Protein AF-A0A8J7N0A0-F1 (afdb_monomer_lite)

Structure (mmCIF, N/CA/C/O backbone):
data_AF-A0A8J7N0A0-F1
#
_entry.id   AF-A0A8J7N0A0-F1
#
loop_
_atom_site.group_PDB
_atom_site.id
_atom_site.type_symbol
_atom_site.label_atom_id
_atom_site.label_alt_id
_atom_site.label_comp_id
_atom_site.label_asym_id
_atom_site.label_entity_id
_atom_site.label_seq_id
_atom_site.pdbx_PDB_ins_code
_atom_site.Cartn_x
_atom_site.Cartn_y
_atom_site.Cartn_z
_atom_site.occupancy
_atom_site.B_iso_or_equiv
_atom_site.auth_seq_id
_atom_site.auth_comp_id
_atom_site.auth_asym_id
_atom_site.auth_atom_id
_atom_site.pdbx_PDB_model_num
ATOM 1 N N . LEU A 1 1 ? -27.834 -5.786 23.351 1.00 84.38 1 LEU A N 1
ATOM 2 C CA . LEU A 1 1 ? -26.749 -6.756 23.653 1.00 84.38 1 LEU A CA 1
ATOM 3 C C . LEU A 1 1 ? -25.676 -6.197 24.588 1.00 84.38 1 LEU A C 1
ATOM 5 O O . LEU A 1 1 ? -25.754 -6.513 25.762 1.00 84.38 1 LEU A O 1
ATOM 9 N N . LEU A 1 2 ? -24.714 -5.367 24.144 1.00 87.19 2 LEU A N 1
ATOM 10 C CA . LEU A 1 2 ? -23.670 -4.852 25.060 1.00 87.19 2 LEU A CA 1
ATOM 11 C C . LEU A 1 2 ? -24.265 -4.042 26.220 1.00 87.19 2 LEU A C 1
ATOM 13 O O . LEU A 1 2 ? -23.927 -4.289 27.367 1.00 87.19 2 LEU A O 1
ATOM 17 N N . HIS A 1 3 ? -25.179 -3.116 25.919 1.00 87.44 3 HIS A N 1
ATOM 18 C CA . HIS A 1 3 ? -25.845 -2.295 26.933 1.00 87.44 3 HIS A CA 1
ATOM 19 C C . HIS A 1 3 ? -26.552 -3.150 28.001 1.00 87.44 3 HIS A C 1
ATOM 21 O O . HIS A 1 3 ? -26.279 -2.995 29.184 1.00 87.44 3 HIS A O 1
ATOM 27 N N . GLU A 1 4 ? -27.351 -4.135 27.581 1.00 89.38 4 GLU A N 1
ATOM 28 C CA . GLU A 1 4 ? -28.013 -5.086 28.490 1.00 89.38 4 GLU A CA 1
ATOM 29 C C . GLU A 1 4 ? -27.016 -5.911 29.322 1.00 89.38 4 GLU A C 1
ATOM 31 O O . GLU A 1 4 ? -27.274 -6.206 30.486 1.00 89.38 4 GLU A O 1
ATOM 36 N N . ALA A 1 5 ? -25.877 -6.306 28.742 1.00 90.12 5 ALA A N 1
ATOM 37 C CA . ALA A 1 5 ? -24.840 -7.041 29.463 1.00 90.12 5 ALA A CA 1
ATOM 38 C C . ALA A 1 5 ? -24.167 -6.169 30.537 1.00 90.12 5 ALA A C 1
ATOM 40 O O . ALA A 1 5 ? -23.905 -6.646 31.638 1.00 90.12 5 ALA A O 1
ATOM 41 N N . LEU A 1 6 ? -23.946 -4.883 30.246 1.00 91.31 6 LEU A N 1
ATOM 42 C CA . LEU A 1 6 ? -23.399 -3.922 31.205 1.00 91.31 6 LEU A CA 1
ATOM 43 C C . LEU A 1 6 ? -24.373 -3.633 32.354 1.00 91.31 6 LEU A C 1
ATOM 45 O O . LEU A 1 6 ? -23.943 -3.574 33.504 1.00 91.31 6 LEU A O 1
ATOM 49 N N . GLU A 1 7 ? -25.677 -3.534 32.077 1.00 90.06 7 GLU A N 1
ATOM 50 C CA . GLU A 1 7 ? -26.700 -3.368 33.119 1.00 90.06 7 GLU A CA 1
ATOM 51 C C . GLU A 1 7 ? -26.754 -4.564 34.078 1.00 90.06 7 GLU A C 1
ATOM 53 O O . GLU A 1 7 ? -26.829 -4.372 35.292 1.00 90.06 7 GLU A O 1
ATOM 58 N N . ARG A 1 8 ? -26.647 -5.797 33.561 1.00 90.06 8 ARG A N 1
ATOM 59 C CA . ARG A 1 8 ? -26.596 -7.017 34.392 1.00 90.06 8 ARG A CA 1
ATOM 60 C C . ARG A 1 8 ? -25.385 -7.051 35.323 1.00 90.06 8 ARG A C 1
ATOM 62 O O . ARG A 1 8 ? -25.489 -7.556 36.434 1.00 90.06 8 ARG A O 1
ATOM 69 N N . GLU A 1 9 ? -24.261 -6.495 34.882 1.00 86.69 9 GLU A N 1
ATOM 70 C CA . GLU A 1 9 ? -23.017 -6.391 35.656 1.00 86.69 9 GLU A CA 1
ATOM 71 C C . GLU A 1 9 ? -22.980 -5.161 36.588 1.00 86.69 9 GLU A C 1
ATOM 73 O O . GLU A 1 9 ? -21.980 -4.928 37.270 1.00 86.69 9 GLU A O 1
ATOM 78 N N . GLY A 1 10 ? -24.059 -4.368 36.640 1.00 87.81 10 GLY A N 1
ATOM 79 C CA . GLY A 1 10 ? -24.176 -3.182 37.495 1.00 87.81 10 GLY A CA 1
ATOM 80 C C . GLY A 1 10 ? -23.433 -1.946 36.976 1.00 87.81 10 GLY A C 1
ATOM 81 O O . GLY A 1 10 ? -23.242 -0.985 37.720 1.00 87.81 10 GLY A O 1
ATOM 82 N N . ILE A 1 11 ? -23.011 -1.945 35.709 1.00 86.88 11 ILE A N 1
ATOM 83 C CA . ILE A 1 11 ? -22.286 -0.838 35.080 1.00 86.88 11 ILE A CA 1
ATOM 84 C C . ILE A 1 11 ? -23.284 0.052 34.331 1.00 86.88 11 ILE A C 1
ATOM 86 O O . ILE A 1 11 ? -23.569 -0.153 33.152 1.00 86.88 11 ILE A O 1
ATOM 90 N N . THR A 1 12 ? -23.819 1.063 35.018 1.00 81.19 12 THR A N 1
ATOM 91 C CA . THR A 1 12 ? -24.864 1.952 34.468 1.00 81.19 12 THR A CA 1
ATOM 92 C C . THR A 1 12 ? -24.390 3.378 34.178 1.00 81.19 12 THR A C 1
ATOM 94 O O . THR A 1 12 ? -25.061 4.098 33.445 1.00 81.19 12 THR A O 1
ATOM 97 N N . GLN A 1 13 ? -23.240 3.806 34.715 1.00 86.06 13 GLN A N 1
ATOM 98 C CA . GLN A 1 13 ? -22.717 5.173 34.567 1.00 86.06 13 GLN A CA 1
ATOM 99 C C . GLN A 1 13 ? -21.191 5.197 34.388 1.00 86.06 13 GLN A C 1
ATOM 101 O O . GLN A 1 13 ? -20.497 4.221 34.678 1.00 86.06 13 GLN A O 1
ATOM 106 N N . GLY A 1 14 ? -20.661 6.335 33.925 1.00 86.88 14 GLY A N 1
ATOM 107 C CA . GLY A 1 14 ? -19.215 6.580 33.840 1.00 86.88 14 GLY A CA 1
ATOM 108 C C . GLY A 1 14 ? -18.532 6.041 32.580 1.00 86.88 14 GLY A C 1
ATOM 109 O O . GLY A 1 14 ? -17.302 5.986 32.544 1.00 86.88 14 GLY A O 1
ATOM 110 N N . TYR A 1 15 ? -19.305 5.656 31.561 1.00 92.44 15 TYR A N 1
ATOM 111 C CA . TYR A 1 15 ? -18.794 5.282 30.246 1.00 92.44 15 TYR A CA 1
ATOM 112 C C . TYR A 1 15 ? -19.651 5.871 29.119 1.00 92.44 15 TYR A C 1
ATOM 114 O O . TYR A 1 15 ? -20.844 6.110 29.295 1.00 92.44 15 TYR A O 1
ATOM 122 N N . GLU A 1 16 ? -19.042 6.068 27.954 1.00 92.56 16 GLU A N 1
ATOM 123 C CA . GLU A 1 16 ? -19.712 6.492 26.726 1.00 92.56 16 GLU A CA 1
ATOM 124 C C . GLU A 1 16 ? -19.220 5.631 25.558 1.00 92.56 16 GLU A C 1
ATOM 126 O O . GLU A 1 16 ? -18.025 5.359 25.434 1.00 92.56 16 GLU A O 1
ATOM 131 N N . VAL A 1 17 ? -20.138 5.173 24.702 1.00 92.06 17 VAL A N 1
ATOM 132 C CA . VAL A 1 17 ? -19.813 4.321 23.550 1.00 92.06 17 VAL A CA 1
ATOM 133 C C . VAL A 1 17 ? -20.154 5.053 22.263 1.00 92.06 17 VAL A C 1
ATOM 135 O O . VAL A 1 17 ? -21.319 5.323 21.984 1.00 92.06 17 VAL A O 1
ATOM 138 N N . LEU A 1 18 ? -19.141 5.290 21.434 1.00 91.06 18 LEU A N 1
ATOM 139 C CA . LEU A 1 18 ? -19.316 5.713 20.051 1.00 91.06 18 LEU A CA 1
ATOM 140 C C . LEU A 1 18 ? -19.132 4.505 19.138 1.00 91.06 18 LEU A C 1
ATOM 142 O O . LEU A 1 18 ? -18.099 3.836 19.170 1.00 91.06 18 LEU A O 1
ATOM 146 N N . ARG A 1 19 ? -20.132 4.231 18.302 1.00 89.38 19 ARG A N 1
ATOM 147 C CA . ARG A 1 19 ? -20.106 3.119 17.351 1.00 89.38 19 ARG A CA 1
ATOM 148 C C . ARG A 1 19 ? -20.417 3.613 15.946 1.00 89.38 19 ARG A C 1
ATOM 150 O O . ARG A 1 19 ? -21.437 4.265 15.733 1.00 89.38 19 ARG A O 1
ATOM 157 N N . TYR A 1 20 ? -19.594 3.218 14.981 1.00 88.56 20 TYR A N 1
ATOM 158 C CA . TYR A 1 20 ? -19.882 3.361 13.558 1.00 88.56 20 TYR A CA 1
ATOM 159 C C . TYR A 1 20 ? -19.706 2.010 12.858 1.00 88.56 20 TYR A C 1
ATOM 161 O O . TYR A 1 20 ? -18.588 1.538 12.684 1.00 88.56 20 TYR A O 1
ATOM 169 N N . ARG A 1 21 ? -20.819 1.379 12.454 1.00 88.75 21 ARG A N 1
ATOM 170 C CA . ARG A 1 21 ? -20.849 -0.003 11.932 1.00 88.75 21 ARG A CA 1
ATOM 171 C C . ARG A 1 21 ? -20.129 -0.985 12.870 1.00 88.75 21 ARG A C 1
ATOM 173 O O . ARG A 1 21 ? -20.672 -1.293 13.930 1.00 88.75 21 ARG A O 1
ATOM 180 N N . ASP A 1 22 ? -18.939 -1.441 12.502 1.00 85.56 22 ASP A N 1
ATOM 181 C CA . ASP A 1 22 ? -18.153 -2.424 13.255 1.00 85.56 22 ASP A CA 1
ATOM 182 C C . ASP A 1 22 ? -17.041 -1.771 14.090 1.00 85.56 22 ASP A C 1
ATOM 184 O O . ASP A 1 22 ? -16.400 -2.442 14.895 1.00 85.56 22 ASP A O 1
ATOM 188 N N . ASP A 1 23 ? -16.829 -0.460 13.936 1.00 86.56 23 ASP A N 1
ATOM 189 C CA . ASP A 1 23 ? -15.839 0.295 14.697 1.00 86.56 23 ASP A CA 1
ATOM 190 C C . ASP A 1 23 ? -16.457 0.833 15.994 1.00 86.56 23 ASP A C 1
ATOM 192 O O . ASP A 1 23 ? -17.464 1.550 15.981 1.00 86.56 23 ASP A O 1
ATOM 196 N N . TYR A 1 24 ? -15.816 0.515 17.119 1.00 88.88 24 TYR A N 1
ATOM 197 C CA . TYR A 1 24 ? -16.207 0.948 18.460 1.00 88.88 24 TYR A CA 1
ATOM 198 C C . TYR A 1 24 ? -15.122 1.831 19.081 1.00 88.88 24 TYR A C 1
ATOM 200 O O . TYR A 1 24 ? -13.928 1.560 18.953 1.00 88.88 24 TYR A O 1
ATOM 208 N N . ARG A 1 25 ? -15.543 2.868 19.807 1.00 90.50 25 ARG A N 1
ATOM 209 C CA . ARG A 1 25 ? -14.720 3.629 20.753 1.00 90.50 25 ARG A CA 1
ATOM 210 C C . ARG A 1 25 ? -15.475 3.718 22.069 1.00 90.50 25 ARG A C 1
ATOM 212 O O . ARG A 1 25 ? -16.617 4.169 22.088 1.00 90.50 25 ARG A O 1
ATOM 219 N N . ILE A 1 26 ? -14.846 3.261 23.145 1.00 92.12 26 ILE A N 1
ATOM 220 C CA . ILE A 1 26 ? -15.432 3.256 24.485 1.00 92.12 26 ILE A CA 1
ATOM 221 C C . ILE A 1 26 ? -14.599 4.192 25.348 1.00 92.12 26 ILE A C 1
ATOM 223 O O . ILE A 1 26 ? -13.401 3.978 25.518 1.00 92.12 26 ILE A O 1
ATOM 227 N N . PHE A 1 27 ? -15.240 5.230 25.868 1.00 91.88 27 PHE A N 1
ATOM 228 C CA . PHE A 1 27 ? -14.652 6.182 26.798 1.00 91.88 27 PHE A CA 1
ATOM 229 C C . PHE A 1 27 ? -15.113 5.833 28.203 1.00 91.88 27 PHE A C 1
ATOM 231 O O . PHE A 1 27 ? -16.271 5.473 28.405 1.00 91.88 27 PHE A O 1
ATOM 238 N N . CYS A 1 28 ? -14.217 5.927 29.176 1.00 92.38 28 CYS A N 1
ATOM 239 C CA . CYS A 1 28 ? -14.541 5.689 30.572 1.00 92.38 28 CYS A CA 1
ATOM 240 C C . CYS A 1 28 ? -13.622 6.524 31.460 1.00 92.38 28 CYS A C 1
ATOM 242 O O . CYS A 1 28 ? -12.463 6.744 31.119 1.00 92.38 28 CYS A O 1
ATOM 244 N N . ASN A 1 29 ? -14.133 6.959 32.609 1.00 90.81 29 ASN A N 1
ATOM 245 C CA . ASN A 1 29 ? -13.363 7.764 33.562 1.00 90.81 29 ASN A CA 1
ATOM 246 C C . ASN A 1 29 ? -12.444 6.916 34.462 1.00 90.81 29 ASN A C 1
ATOM 248 O O . ASN A 1 29 ? -11.663 7.468 35.233 1.00 90.81 29 ASN A O 1
ATOM 252 N N . ASN A 1 30 ? -12.556 5.585 34.409 1.00 90.56 30 ASN A N 1
ATOM 253 C CA . ASN A 1 30 ? -11.785 4.657 35.230 1.00 90.56 30 ASN A CA 1
ATOM 254 C C . ASN A 1 30 ? -11.244 3.507 34.371 1.00 90.56 30 ASN A C 1
ATOM 256 O O . ASN A 1 30 ? -12.015 2.755 33.774 1.00 90.56 30 ASN A O 1
ATOM 260 N N . SER A 1 31 ? -9.921 3.337 34.360 1.00 89.38 31 SER A N 1
ATOM 261 C CA . SER A 1 31 ? -9.245 2.297 33.575 1.00 89.38 31 SER A CA 1
ATOM 262 C C . SER A 1 31 ? -9.705 0.877 33.942 1.00 89.38 31 SER A C 1
ATOM 264 O O . SER A 1 31 ? -10.029 0.083 33.061 1.00 89.38 31 SER A O 1
ATOM 266 N N . ASN A 1 32 ? -9.891 0.579 35.234 1.00 90.50 32 ASN A N 1
ATOM 267 C CA . ASN A 1 32 ? -10.353 -0.743 35.685 1.00 90.50 32 ASN A CA 1
ATOM 268 C C . ASN A 1 32 ? -11.773 -1.055 35.187 1.00 90.50 32 ASN A C 1
ATOM 270 O O . ASN A 1 32 ? -12.106 -2.195 34.859 1.00 90.50 32 ASN A O 1
ATOM 274 N N . GLN A 1 33 ? -12.630 -0.033 35.139 1.00 91.25 33 GLN A N 1
ATOM 275 C CA . GLN A 1 33 ? -13.983 -0.169 34.609 1.00 91.25 33 GLN A CA 1
ATOM 276 C C . GLN A 1 33 ? -13.949 -0.375 33.090 1.00 91.25 33 GLN A C 1
ATOM 278 O O . GLN A 1 33 ? -14.690 -1.214 32.582 1.00 91.25 33 GLN A O 1
ATOM 283 N N . LEU A 1 34 ? -13.066 0.329 32.375 1.00 92.44 34 LEU A N 1
ATOM 284 C CA . LEU A 1 34 ? -12.877 0.166 30.934 1.00 92.44 34 LEU A CA 1
ATOM 285 C C . LEU A 1 34 ? -12.382 -1.238 30.567 1.00 92.44 34 LEU A C 1
ATOM 287 O O . LEU A 1 34 ? -12.913 -1.847 29.639 1.00 92.44 34 LEU A O 1
ATOM 291 N N . GLU A 1 35 ? -11.421 -1.780 31.318 1.00 91.75 35 GLU A N 1
ATOM 292 C CA . GLU A 1 35 ? -10.967 -3.165 31.157 1.00 91.75 35 GLU A CA 1
ATOM 293 C C . GLU A 1 35 ? -12.119 -4.151 31.358 1.00 91.75 35 GLU A C 1
ATOM 295 O O . GLU A 1 35 ? -12.341 -5.027 30.522 1.00 91.75 35 GLU A O 1
ATOM 300 N N . ARG A 1 36 ? -12.922 -3.971 32.414 1.00 92.38 36 ARG A N 1
ATOM 301 C CA . ARG A 1 36 ? -14.097 -4.817 32.664 1.00 92.38 36 ARG A CA 1
ATOM 302 C C . ARG A 1 36 ? -15.122 -4.738 31.530 1.00 92.38 36 ARG A C 1
ATOM 304 O O . ARG A 1 36 ? -15.619 -5.775 31.095 1.00 92.38 36 ARG A O 1
ATOM 311 N N . ILE A 1 37 ? -15.397 -3.539 31.011 1.00 93.31 37 ILE A N 1
ATOM 312 C CA . ILE A 1 37 ? -16.268 -3.344 29.842 1.00 93.31 37 ILE A CA 1
ATOM 313 C C . ILE A 1 37 ? -15.699 -4.072 28.612 1.00 93.31 37 ILE A C 1
ATOM 315 O O . ILE A 1 37 ? -16.459 -4.710 27.885 1.00 93.31 37 ILE A O 1
ATOM 319 N N . SER A 1 38 ? -14.380 -4.025 28.395 1.00 92.69 38 SER A N 1
ATOM 320 C CA . SER A 1 38 ? -13.705 -4.731 27.296 1.00 92.69 38 SER A CA 1
ATOM 321 C C . SER A 1 38 ? -13.901 -6.253 27.376 1.00 92.69 38 SER A C 1
ATOM 323 O O . SER A 1 38 ? -14.250 -6.883 26.376 1.00 92.69 38 SER A O 1
ATOM 325 N N . TYR A 1 39 ? -13.780 -6.848 28.570 1.00 93.25 39 TYR A N 1
ATOM 326 C CA . TYR A 1 39 ? -14.045 -8.280 28.768 1.00 93.25 39 TYR A CA 1
ATOM 327 C C . TYR A 1 39 ? -15.503 -8.655 28.481 1.00 93.25 39 TYR A C 1
ATOM 329 O O . TYR A 1 39 ? -15.762 -9.642 27.792 1.00 93.25 39 TYR A O 1
ATOM 337 N N . ILE A 1 40 ? -16.459 -7.851 28.956 1.00 93.38 40 ILE A N 1
ATOM 338 C CA . ILE A 1 40 ? -17.891 -8.076 28.701 1.00 93.38 40 ILE A CA 1
ATOM 339 C C . ILE A 1 40 ? -18.185 -7.970 27.199 1.00 93.38 40 ILE A C 1
ATOM 341 O O . ILE A 1 40 ? -18.908 -8.798 26.643 1.00 93.38 40 ILE A O 1
ATOM 345 N N . LEU A 1 41 ? -17.588 -6.991 26.513 1.00 93.12 41 LEU A N 1
ATOM 346 C CA . LEU A 1 41 ? -17.709 -6.860 25.064 1.00 93.12 41 LEU A CA 1
ATOM 347 C C . LEU A 1 41 ? -17.168 -8.096 24.337 1.00 93.12 41 LEU A C 1
ATOM 349 O O . LEU A 1 41 ? -17.840 -8.594 23.434 1.00 93.12 41 LEU A O 1
ATOM 353 N N . GLN A 1 42 ? -16.010 -8.626 24.746 1.00 93.44 42 GLN A N 1
ATOM 354 C CA . GLN A 1 42 ? -15.459 -9.853 24.167 1.00 93.44 42 GLN A CA 1
ATOM 355 C C . GLN A 1 42 ? -16.431 -11.032 24.315 1.00 93.44 42 GLN A C 1
ATOM 357 O O . GLN A 1 42 ? -16.691 -11.722 23.335 1.00 93.44 42 GLN A O 1
ATOM 362 N N . GLN A 1 43 ? -17.021 -11.227 25.498 1.00 93.25 43 GLN A N 1
ATOM 363 C CA . GLN A 1 43 ? -17.991 -12.303 25.745 1.00 93.25 43 GLN A CA 1
ATOM 364 C C . GLN A 1 43 ? -19.249 -12.167 24.877 1.00 93.25 43 GLN A C 1
ATOM 366 O O . GLN A 1 43 ? -19.740 -13.149 24.315 1.00 93.25 43 GLN A O 1
ATOM 371 N N . VAL A 1 44 ? -19.765 -10.942 24.730 1.00 93.44 44 VAL A N 1
ATOM 372 C CA . VAL A 1 44 ? -20.915 -10.668 23.857 1.00 93.44 44 VAL A CA 1
ATOM 373 C C . VAL A 1 44 ? -20.569 -10.975 22.399 1.00 93.44 44 VAL A C 1
ATOM 375 O O . VAL A 1 44 ? -21.364 -11.612 21.710 1.00 93.44 44 VAL A O 1
ATOM 378 N N . LEU A 1 45 ? -19.390 -10.570 21.924 1.00 92.38 45 LEU A N 1
ATOM 379 C CA . LEU A 1 45 ? -18.941 -10.861 20.561 1.00 92.38 45 LEU A CA 1
ATOM 380 C C . LEU A 1 45 ? -18.750 -12.365 20.332 1.00 92.38 45 LEU A C 1
ATOM 382 O O . LEU A 1 45 ? -19.204 -12.882 19.313 1.00 92.38 45 LEU A O 1
ATOM 386 N N . GLU A 1 46 ? -18.171 -13.082 21.294 1.00 94.69 46 GLU A N 1
ATOM 387 C CA . GLU A 1 46 ? -17.976 -14.533 21.212 1.00 94.69 46 GLU A CA 1
ATOM 388 C C . GLU A 1 46 ? -19.296 -15.296 21.120 1.00 94.69 46 GLU A C 1
ATOM 390 O O . GLU A 1 46 ? -19.389 -16.254 20.352 1.00 94.69 46 GLU A O 1
ATOM 395 N N . SER A 1 47 ? -20.345 -14.832 21.811 1.00 93.56 47 SER A N 1
ATOM 396 C CA . SER A 1 47 ? -21.690 -15.416 21.692 1.00 93.56 47 SER A CA 1
ATOM 397 C C . SER A 1 47 ? -22.276 -15.321 20.274 1.00 93.56 47 SER A C 1
ATOM 399 O O . SER A 1 47 ? -23.141 -16.112 19.907 1.00 93.56 47 SER A O 1
ATOM 401 N N . LEU A 1 48 ? -21.772 -14.384 19.461 1.00 93.00 48 LEU A N 1
ATOM 402 C CA . LEU A 1 48 ? -22.131 -14.189 18.055 1.00 93.00 48 LEU A CA 1
ATOM 403 C C . LEU A 1 48 ? -21.116 -14.828 17.087 1.00 93.00 48 LEU A C 1
ATOM 405 O O . LEU A 1 48 ? -21.220 -14.634 15.878 1.00 93.00 48 LEU A O 1
ATOM 409 N N . GLY A 1 49 ? -20.116 -15.556 17.595 1.00 94.25 49 GLY A N 1
ATOM 410 C CA . GLY A 1 49 ? -19.025 -16.113 16.789 1.00 94.25 49 GLY A CA 1
ATOM 411 C C . GLY A 1 49 ? -18.005 -15.074 16.304 1.00 94.25 49 GLY A C 1
ATOM 412 O O . GLY A 1 49 ? -17.231 -15.357 15.391 1.00 94.25 49 GLY A O 1
ATOM 413 N N . LEU A 1 50 ? -17.988 -13.876 16.895 1.00 93.38 50 LEU A N 1
ATOM 414 C CA . LEU A 1 50 ? -17.058 -12.790 16.580 1.00 93.38 50 LEU A CA 1
ATOM 415 C C . LEU A 1 50 ? -15.929 -12.716 17.619 1.00 93.38 50 LEU A C 1
ATOM 417 O O . LEU A 1 50 ? -16.077 -13.152 18.758 1.00 93.38 50 LEU A O 1
ATOM 421 N N . ARG A 1 51 ? -14.783 -12.137 17.242 1.00 91.62 51 ARG A N 1
ATOM 422 C CA . ARG A 1 51 ? -13.657 -11.881 18.156 1.00 91.62 51 ARG A CA 1
ATOM 423 C C . ARG A 1 51 ? -13.047 -10.512 17.900 1.00 91.62 51 ARG A C 1
ATOM 425 O O . ARG A 1 51 ? -12.893 -10.117 16.744 1.00 91.62 51 ARG A O 1
ATOM 432 N N . MET A 1 52 ? -12.650 -9.817 18.966 1.00 89.56 52 MET A N 1
ATOM 433 C CA . MET A 1 52 ? -11.862 -8.596 18.827 1.00 89.56 52 MET A CA 1
ATOM 434 C C . MET A 1 52 ? -10.459 -8.909 18.301 1.00 89.56 52 MET A C 1
ATOM 436 O O . MET A 1 52 ? -9.838 -9.906 18.667 1.00 8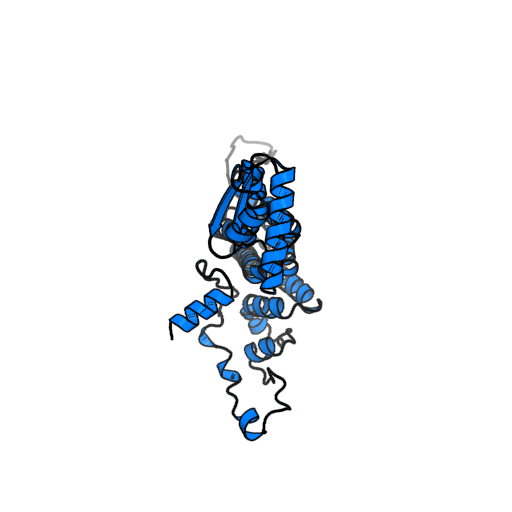9.56 52 MET A O 1
ATOM 440 N N . ASN A 1 53 ? -9.951 -8.039 17.430 1.00 89.31 53 ASN A N 1
ATOM 441 C CA . ASN A 1 53 ? -8.591 -8.138 16.915 1.00 89.31 53 ASN A CA 1
ATOM 442 C C . ASN A 1 53 ? -7.624 -7.471 17.907 1.00 89.31 53 ASN A C 1
ATOM 444 O O . ASN A 1 53 ? -7.704 -6.260 18.120 1.00 89.31 53 ASN A O 1
ATOM 448 N N . THR A 1 54 ? -6.702 -8.241 18.480 1.00 87.06 54 THR A N 1
ATOM 449 C CA . THR A 1 54 ? -5.738 -7.775 19.491 1.00 87.06 54 THR A CA 1
ATOM 450 C C . THR A 1 54 ? -4.796 -6.689 18.978 1.00 87.06 54 THR A C 1
ATOM 452 O O . THR A 1 54 ? -4.453 -5.784 19.727 1.00 87.06 54 THR A O 1
ATOM 455 N N . ASP A 1 55 ? -4.431 -6.711 17.696 1.00 83.75 55 ASP A N 1
ATOM 456 C CA . ASP A 1 55 ? -3.513 -5.722 17.113 1.00 83.75 55 ASP A CA 1
ATOM 457 C C . ASP A 1 55 ? -4.175 -4.342 16.977 1.00 83.75 55 ASP A C 1
ATOM 459 O O . ASP A 1 55 ? -3.516 -3.294 17.025 1.00 83.75 55 ASP A O 1
ATOM 463 N N . LYS A 1 56 ? -5.503 -4.351 16.796 1.00 83.38 56 LYS A N 1
ATOM 464 C CA . LYS A 1 56 ? -6.337 -3.157 16.605 1.00 83.38 56 LYS A CA 1
ATOM 465 C C . LYS A 1 56 ? -6.992 -2.662 17.893 1.00 83.38 56 LYS A C 1
ATOM 467 O O . LYS A 1 56 ? -7.402 -1.506 17.939 1.00 83.38 56 LYS A O 1
ATOM 472 N N . THR A 1 57 ? -7.094 -3.507 18.914 1.00 88.31 57 THR A N 1
ATOM 473 C CA . THR A 1 57 ? -7.757 -3.179 20.181 1.00 88.31 57 THR A CA 1
ATOM 474 C C . THR A 1 57 ? -6.732 -2.628 21.159 1.00 88.31 57 THR A C 1
ATOM 476 O O . THR A 1 57 ? -5.744 -3.289 21.462 1.00 88.31 57 THR A O 1
ATOM 479 N N . ARG A 1 58 ? -6.936 -1.396 21.634 1.00 86.94 58 ARG A N 1
ATOM 480 C CA . ARG A 1 58 ? -5.990 -0.701 22.517 1.00 86.94 58 ARG A CA 1
ATOM 481 C C . ARG A 1 58 ? -6.735 0.067 23.598 1.00 86.94 58 ARG A C 1
ATOM 483 O O . ARG A 1 58 ? -7.765 0.674 23.317 1.00 86.94 58 ARG A O 1
ATOM 490 N N . ILE A 1 59 ? -6.175 0.060 24.802 1.00 89.00 59 ILE A N 1
ATOM 491 C CA . ILE A 1 59 ? -6.590 0.899 25.928 1.00 89.00 59 ILE A CA 1
ATOM 492 C C . ILE A 1 59 ? -5.511 1.965 26.110 1.00 89.00 59 ILE A C 1
ATOM 494 O O . ILE A 1 59 ? -4.320 1.661 26.033 1.00 89.00 59 ILE A O 1
ATOM 498 N N . THR A 1 60 ? -5.914 3.221 26.273 1.00 88.38 60 THR A N 1
ATOM 499 C CA . THR A 1 60 ? -4.983 4.343 26.390 1.00 88.38 60 THR A CA 1
ATOM 500 C C . THR A 1 60 ? -5.641 5.544 27.051 1.00 88.38 60 THR A C 1
ATOM 502 O O . THR A 1 60 ? -6.827 5.795 26.841 1.00 88.38 60 THR A O 1
ATOM 505 N N . ASP A 1 61 ? -4.836 6.303 27.787 1.00 88.06 61 ASP A N 1
ATOM 506 C CA . ASP A 1 61 ? -5.231 7.578 28.384 1.00 88.06 61 ASP A CA 1
ATOM 507 C C . ASP A 1 61 ? -5.020 8.757 27.413 1.00 88.06 61 ASP A C 1
ATOM 509 O O . ASP A 1 61 ? -5.627 9.816 27.567 1.00 88.06 61 ASP A O 1
ATOM 513 N N . ASP A 1 62 ? -4.189 8.584 26.375 1.00 86.06 62 ASP A N 1
ATOM 514 C CA . ASP A 1 62 ? -3.978 9.605 25.345 1.00 86.06 62 ASP A CA 1
ATOM 515 C C . ASP A 1 62 ? -5.022 9.460 24.237 1.00 86.06 62 ASP A C 1
ATOM 517 O O . ASP A 1 62 ? -4.830 8.779 23.223 1.00 86.06 62 ASP A O 1
ATOM 521 N N . VAL A 1 63 ? -6.151 10.130 24.462 1.00 82.50 63 VAL A N 1
ATOM 522 C CA . VAL A 1 63 ? -7.303 10.153 23.558 1.00 82.50 63 VAL A CA 1
ATOM 523 C C . VAL A 1 63 ? -6.977 10.851 22.236 1.00 82.50 63 VAL A C 1
ATOM 525 O O . VAL A 1 63 ? -7.572 10.518 21.210 1.00 82.50 63 VAL A O 1
ATOM 528 N N . VAL A 1 64 ? -6.049 11.812 22.224 1.00 84.31 64 VAL A N 1
ATOM 529 C CA . VAL A 1 64 ? -5.804 12.668 21.056 1.00 84.31 64 VAL A CA 1
ATOM 530 C C . VAL A 1 64 ? -4.915 11.954 20.048 1.00 84.31 64 VAL A C 1
ATOM 532 O O . VAL A 1 64 ? -5.318 11.789 18.894 1.00 84.31 64 VAL A O 1
ATOM 535 N N . THR A 1 65 ? -3.731 11.494 20.458 1.00 84.12 65 THR A N 1
ATOM 536 C CA . THR A 1 65 ? -2.777 10.901 19.506 1.00 84.12 65 THR A CA 1
ATOM 537 C C . THR A 1 65 ? -3.244 9.528 19.025 1.00 84.12 65 THR A C 1
ATOM 539 O O . THR A 1 65 ? -3.221 9.265 17.823 1.00 84.12 65 THR A O 1
ATOM 542 N N . ASN A 1 66 ? -3.788 8.688 19.915 1.00 84.56 66 ASN A N 1
ATOM 543 C CA . ASN A 1 66 ? -4.276 7.350 19.559 1.00 84.56 66 ASN A CA 1
ATOM 544 C C . ASN A 1 66 ? -5.614 7.359 18.808 1.00 84.56 66 ASN A C 1
ATOM 546 O O . ASN A 1 66 ? -6.002 6.346 18.222 1.00 84.56 66 ASN A O 1
ATOM 550 N N . SER A 1 67 ? -6.312 8.499 18.764 1.00 81.62 67 SER A N 1
ATOM 551 C CA . SER A 1 67 ? -7.458 8.673 17.863 1.00 81.62 67 SER A CA 1
ATOM 552 C C . SER A 1 67 ? -7.049 8.718 16.391 1.00 81.62 67 SER A C 1
ATOM 554 O O . SER A 1 67 ? -7.898 8.496 15.517 1.00 81.62 67 SER A O 1
ATOM 556 N N . ILE A 1 68 ? -5.776 9.012 16.112 1.00 84.94 68 ILE A N 1
ATOM 557 C CA . ILE A 1 68 ? -5.198 9.074 14.775 1.00 84.94 68 ILE A CA 1
ATOM 558 C C . ILE A 1 68 ? -4.496 7.744 14.491 1.00 84.94 68 ILE A C 1
ATOM 560 O O . ILE A 1 68 ? -3.752 7.217 15.313 1.00 84.94 68 ILE A O 1
ATOM 564 N N . LYS A 1 69 ? -4.719 7.182 13.297 1.00 84.56 69 LYS A N 1
ATOM 565 C CA . LYS A 1 69 ? -4.018 5.956 12.896 1.00 84.56 69 LYS A CA 1
ATOM 566 C C . LYS A 1 69 ? -2.493 6.197 12.878 1.00 84.56 69 LYS A C 1
ATOM 568 O O . LYS A 1 69 ? -2.075 7.247 12.380 1.00 84.56 69 LYS A O 1
ATOM 573 N N . PRO A 1 70 ? -1.664 5.241 13.342 1.00 88.25 70 PRO A N 1
ATOM 574 C CA . PRO A 1 70 ? -0.212 5.429 13.452 1.00 88.25 70 PRO A CA 1
ATOM 575 C C . PRO A 1 70 ? 0.481 5.837 12.145 1.00 88.25 70 PRO A C 1
ATOM 577 O O . PRO A 1 70 ? 1.423 6.624 12.156 1.00 88.25 70 PRO A O 1
ATOM 580 N N . ASP A 1 71 ? -0.009 5.337 11.012 1.00 88.50 71 ASP A N 1
ATOM 581 C CA . ASP A 1 71 ? 0.503 5.655 9.679 1.00 88.50 71 ASP A CA 1
ATOM 582 C C . ASP A 1 71 ? 0.257 7.125 9.296 1.00 88.50 71 ASP A C 1
ATOM 584 O O . ASP A 1 71 ? 1.137 7.792 8.753 1.00 88.50 71 ASP A O 1
ATOM 588 N N . LYS A 1 72 ? -0.921 7.663 9.630 1.00 88.75 72 LYS A N 1
ATOM 589 C CA . LYS A 1 72 ? -1.260 9.078 9.426 1.00 88.75 72 LYS A CA 1
ATOM 590 C C . LYS A 1 72 ? -0.490 9.996 10.369 1.00 88.75 72 LYS A C 1
ATOM 592 O O . LYS A 1 72 ? -0.047 11.058 9.939 1.00 88.75 72 LYS A O 1
ATOM 597 N N . LEU A 1 73 ? -0.335 9.591 11.630 1.00 88.81 73 LEU A N 1
ATOM 598 C CA . LEU A 1 73 ? 0.429 10.355 12.615 1.00 88.81 73 LEU A CA 1
ATOM 599 C C . LEU A 1 73 ? 1.894 10.477 12.185 1.00 88.81 73 LEU A C 1
ATOM 601 O O . LEU A 1 73 ? 2.438 11.574 12.163 1.00 88.81 73 LEU A O 1
ATOM 605 N N . TYR A 1 74 ? 2.497 9.379 11.729 1.00 89.81 74 TYR A N 1
ATOM 606 C CA . TYR A 1 74 ? 3.873 9.394 11.242 1.00 89.81 74 TYR A CA 1
ATOM 607 C C . TYR A 1 74 ? 4.069 10.336 10.046 1.00 89.81 74 TYR A C 1
ATOM 609 O O . TYR A 1 74 ? 5.079 11.032 9.962 1.00 89.81 74 TYR A O 1
ATOM 617 N N . ILE A 1 75 ? 3.096 10.404 9.133 1.00 87.06 75 ILE A N 1
ATOM 618 C CA . ILE A 1 75 ? 3.116 11.371 8.024 1.00 87.06 75 ILE A CA 1
ATOM 619 C C . ILE A 1 75 ? 3.074 12.809 8.541 1.00 87.06 75 ILE A C 1
ATOM 621 O O . ILE A 1 75 ? 3.786 13.662 8.019 1.00 87.06 75 ILE A O 1
ATOM 625 N N . LEU A 1 76 ? 2.265 13.081 9.564 1.00 86.38 76 LEU A N 1
ATOM 626 C CA . LEU A 1 76 ? 2.160 14.408 10.162 1.00 86.38 76 LEU A CA 1
ATOM 627 C C . LEU A 1 76 ? 3.473 14.833 10.835 1.00 86.38 76 LEU A C 1
ATOM 629 O O . LEU A 1 76 ? 3.942 15.944 10.606 1.00 86.38 76 LEU A O 1
ATOM 633 N N . GLU A 1 77 ? 4.096 13.932 11.597 1.00 85.50 77 GLU A N 1
ATOM 634 C CA . GLU A 1 77 ? 5.396 14.162 12.245 1.00 85.50 77 GLU A CA 1
ATOM 635 C C . GLU A 1 77 ? 6.509 14.482 11.234 1.00 85.50 77 GLU A C 1
ATOM 637 O O . GLU A 1 77 ? 7.411 15.265 11.520 1.00 85.50 77 GLU A O 1
ATOM 642 N N . HIS A 1 78 ? 6.434 13.904 10.032 1.00 84.81 78 HIS A N 1
ATOM 643 C CA . HIS A 1 78 ? 7.449 14.039 8.985 1.00 84.81 78 HIS A CA 1
ATOM 644 C C . HIS A 1 78 ? 6.981 14.919 7.812 1.00 84.81 78 HIS A C 1
ATOM 646 O O . HIS A 1 78 ? 7.586 14.890 6.737 1.00 84.81 78 HIS A O 1
ATOM 652 N N . ALA A 1 79 ? 5.930 15.726 7.999 1.00 77.88 79 ALA A N 1
ATOM 653 C CA . ALA A 1 79 ? 5.321 16.536 6.941 1.00 77.88 79 ALA A CA 1
ATOM 654 C C . ALA A 1 79 ? 6.322 17.387 6.122 1.00 77.88 79 ALA A C 1
ATOM 656 O O . ALA A 1 79 ? 6.209 17.385 4.893 1.00 77.88 79 ALA A O 1
ATOM 657 N N . PRO A 1 80 ? 7.356 18.032 6.716 1.00 70.19 80 PRO A N 1
ATOM 658 C CA . PRO A 1 80 ? 8.339 18.806 5.948 1.00 70.19 80 PRO A CA 1
ATOM 659 C C . PRO A 1 80 ? 9.099 17.989 4.892 1.00 70.19 80 PRO A C 1
ATOM 661 O O . PRO A 1 80 ? 9.430 18.508 3.824 1.00 70.19 80 PRO A O 1
ATOM 664 N N . VAL A 1 81 ? 9.354 16.707 5.175 1.00 71.44 81 VAL A N 1
ATOM 665 C CA . VAL A 1 81 ? 10.043 15.781 4.264 1.00 71.44 81 VAL A CA 1
ATOM 666 C C . VAL A 1 81 ? 9.123 15.391 3.107 1.00 71.44 81 VAL A C 1
ATOM 668 O O . VAL A 1 81 ? 9.546 15.335 1.952 1.00 71.44 81 VAL A O 1
ATOM 671 N N . ILE A 1 82 ? 7.848 15.163 3.420 1.00 67.44 82 ILE A N 1
ATOM 672 C CA . ILE A 1 82 ? 6.827 14.667 2.491 1.00 67.44 82 ILE A CA 1
ATOM 673 C C . ILE A 1 82 ? 6.361 15.752 1.521 1.00 67.44 82 ILE A C 1
ATOM 675 O O . ILE A 1 82 ? 6.070 15.469 0.357 1.00 67.44 82 ILE A O 1
ATOM 679 N N . ASP A 1 83 ? 6.308 17.003 1.969 1.00 66.56 83 ASP A N 1
ATOM 680 C CA . ASP A 1 83 ? 5.906 18.127 1.123 1.00 66.56 83 ASP A CA 1
ATOM 681 C C . ASP A 1 83 ? 6.961 18.471 0.056 1.00 66.56 83 ASP A C 1
ATOM 683 O O . ASP A 1 83 ? 6.734 19.341 -0.782 1.00 66.56 83 ASP A O 1
ATOM 687 N N . GLY A 1 84 ? 8.117 17.793 0.056 1.00 59.81 84 GLY A N 1
ATOM 688 C CA . GLY A 1 84 ? 9.126 17.880 -1.003 1.00 59.81 84 GLY A CA 1
ATOM 689 C C . GLY A 1 84 ? 9.881 19.210 -1.060 1.00 59.81 84 GLY A C 1
ATOM 690 O O . GLY A 1 84 ? 10.791 19.353 -1.870 1.00 59.81 84 GLY A O 1
ATOM 691 N N . LYS A 1 85 ? 9.555 20.168 -0.183 1.00 61.50 85 LYS A N 1
ATOM 692 C CA . LYS A 1 85 ? 10.121 21.526 -0.190 1.00 61.50 85 LYS A CA 1
ATOM 693 C C . LYS A 1 85 ? 11.585 21.593 0.247 1.00 61.50 85 LYS A C 1
ATOM 695 O O . LYS A 1 85 ? 12.255 22.563 -0.085 1.00 61.50 85 LYS A O 1
ATOM 700 N N . GLN A 1 86 ? 12.075 20.601 0.994 1.00 59.31 86 GLN A N 1
ATOM 701 C CA . GLN A 1 86 ? 13.417 20.634 1.595 1.00 59.31 86 GLN A CA 1
ATOM 702 C C . GLN A 1 86 ? 14.374 19.547 1.087 1.00 59.31 86 GLN A C 1
ATOM 704 O O . GLN A 1 86 ? 15.545 19.547 1.467 1.00 59.31 86 GLN A O 1
ATOM 709 N N . HIS A 1 87 ? 13.917 18.611 0.245 1.00 68.25 87 HIS A N 1
ATOM 710 C CA . HIS A 1 87 ? 14.722 17.446 -0.130 1.00 68.25 87 HIS A CA 1
ATOM 711 C C . HIS A 1 87 ? 14.615 17.062 -1.606 1.00 68.25 87 HIS A C 1
ATOM 713 O O . HIS A 1 87 ? 13.547 17.128 -2.228 1.00 68.25 87 HIS A O 1
ATOM 719 N N . ASN A 1 88 ? 15.743 16.576 -2.131 1.00 79.56 88 ASN A N 1
ATOM 720 C CA . ASN A 1 88 ? 15.815 15.945 -3.441 1.00 79.56 88 ASN A CA 1
ATOM 721 C C . ASN A 1 88 ? 14.903 14.707 -3.535 1.00 79.56 88 ASN A C 1
ATOM 723 O O . ASN A 1 88 ? 14.460 14.126 -2.536 1.00 79.56 88 ASN A O 1
ATOM 727 N N . LEU A 1 89 ? 14.562 14.328 -4.761 1.00 84.38 89 LEU A N 1
ATOM 728 C CA . LEU A 1 89 ? 13.587 13.279 -5.031 1.00 84.38 89 LEU A CA 1
ATOM 729 C C . LEU A 1 89 ? 14.067 11.904 -4.560 1.00 84.38 89 LEU A C 1
ATOM 731 O O . LEU A 1 89 ? 13.253 11.112 -4.094 1.00 84.38 89 LEU A O 1
ATOM 735 N N . GLN A 1 90 ? 15.377 11.648 -4.589 1.00 85.75 90 GLN A N 1
ATOM 736 C CA . GLN A 1 90 ? 15.974 10.430 -4.040 1.00 85.75 90 GLN A CA 1
ATOM 737 C C . GLN A 1 90 ? 15.735 10.299 -2.530 1.00 85.75 90 GLN A C 1
ATOM 739 O O . GLN A 1 90 ? 15.303 9.243 -2.072 1.00 85.75 90 GLN A O 1
ATOM 744 N N . LYS A 1 91 ? 15.962 11.365 -1.749 1.00 84.62 91 LYS A N 1
ATOM 745 C CA . LYS A 1 91 ? 15.676 11.392 -0.304 1.0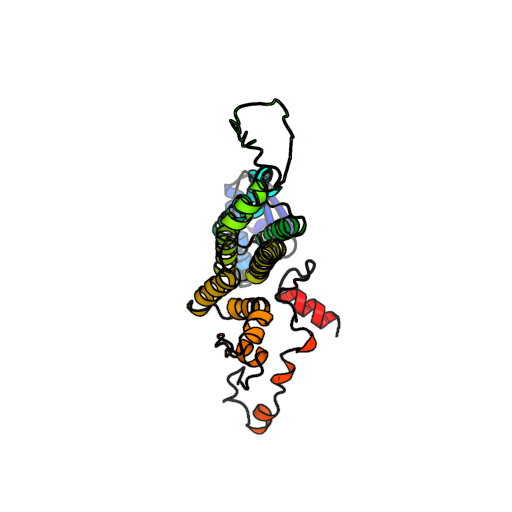0 84.62 91 LYS A CA 1
ATOM 746 C C . LYS A 1 91 ? 14.187 11.185 -0.034 1.00 84.62 91 LYS A C 1
ATOM 748 O O . LYS A 1 91 ? 13.833 10.440 0.874 1.00 84.62 91 LYS A O 1
ATOM 753 N N . HIS A 1 92 ? 13.317 11.791 -0.843 1.00 87.56 92 HIS A N 1
ATOM 754 C CA . HIS A 1 92 ? 11.874 11.582 -0.716 1.00 87.56 92 HIS A CA 1
ATOM 755 C C . HIS A 1 92 ? 11.497 10.120 -1.033 1.00 87.56 92 HIS A C 1
ATOM 757 O O . HIS A 1 92 ? 10.797 9.493 -0.247 1.00 87.56 92 HIS A O 1
ATOM 763 N N . LEU A 1 93 ? 12.022 9.518 -2.104 1.00 90.25 93 LEU A N 1
ATOM 764 C CA . LEU A 1 93 ? 11.831 8.090 -2.397 1.00 90.25 93 LEU A CA 1
ATOM 765 C C . LEU A 1 93 ? 12.324 7.189 -1.255 1.00 90.25 93 LEU A C 1
ATOM 767 O O . LEU A 1 93 ? 11.638 6.239 -0.882 1.00 90.25 93 LEU A O 1
ATOM 771 N N . LEU A 1 94 ? 13.482 7.501 -0.667 1.00 90.44 94 LEU A N 1
ATOM 772 C CA . LEU A 1 94 ? 14.020 6.764 0.475 1.00 90.44 94 LEU A CA 1
ATOM 773 C C . LEU A 1 94 ? 13.103 6.868 1.700 1.00 90.44 94 LEU A C 1
ATOM 775 O O . LEU A 1 94 ? 12.869 5.867 2.374 1.00 90.44 94 LEU A O 1
ATOM 779 N N . TYR A 1 95 ? 12.547 8.052 1.959 1.00 90.50 95 TYR A N 1
ATOM 780 C CA . TYR A 1 95 ? 11.543 8.241 3.002 1.00 90.50 95 TYR A CA 1
ATOM 781 C C . TYR A 1 95 ? 10.307 7.367 2.751 1.00 90.50 95 TYR A C 1
ATOM 783 O O . TYR A 1 95 ? 9.847 6.677 3.659 1.00 90.50 95 TYR A O 1
ATOM 791 N N . VAL A 1 96 ? 9.802 7.326 1.513 1.00 91.50 96 VAL A N 1
ATOM 792 C CA . VAL A 1 96 ? 8.660 6.468 1.156 1.00 91.50 96 VAL A CA 1
ATOM 793 C C . VAL A 1 96 ? 8.989 4.987 1.366 1.00 91.50 96 VAL A C 1
ATOM 795 O O . VAL A 1 96 ? 8.150 4.252 1.879 1.00 91.50 96 VAL A O 1
ATOM 798 N N . LEU A 1 97 ? 10.210 4.544 1.051 1.00 93.69 97 LEU A N 1
ATOM 799 C CA . LEU A 1 97 ? 10.656 3.178 1.343 1.00 93.69 97 LEU A CA 1
ATOM 800 C C . LEU A 1 97 ? 10.681 2.888 2.853 1.00 93.69 97 LEU A C 1
ATOM 802 O O . LEU A 1 97 ? 10.191 1.847 3.286 1.00 93.69 97 LEU A O 1
ATOM 806 N N . GLN A 1 98 ? 11.212 3.803 3.668 1.00 92.75 98 GLN A N 1
ATOM 807 C CA . GLN A 1 98 ? 11.210 3.651 5.129 1.00 92.75 98 GLN A CA 1
ATOM 808 C C . GLN A 1 98 ? 9.786 3.610 5.696 1.00 92.75 98 GLN A C 1
ATOM 810 O O . GLN A 1 98 ? 9.485 2.770 6.545 1.00 92.75 98 GLN A O 1
ATOM 815 N N . PHE A 1 99 ? 8.896 4.462 5.182 1.00 92.94 99 PHE A N 1
ATOM 816 C CA . PHE A 1 99 ? 7.477 4.443 5.517 1.00 92.94 99 PHE A CA 1
ATOM 817 C C . PHE A 1 99 ? 6.841 3.092 5.184 1.00 92.94 99 PHE A C 1
ATOM 819 O O . PHE A 1 99 ? 6.177 2.502 6.033 1.00 92.94 99 PHE A O 1
ATOM 826 N N . ALA A 1 100 ? 7.076 2.582 3.974 1.00 93.31 100 ALA A N 1
ATOM 827 C CA . ALA A 1 100 ? 6.510 1.325 3.500 1.00 93.31 100 ALA A CA 1
ATOM 828 C C . ALA A 1 100 ? 6.955 0.125 4.352 1.00 93.31 100 ALA A C 1
ATOM 830 O O . ALA A 1 100 ? 6.164 -0.772 4.625 1.00 93.31 100 ALA A O 1
ATOM 831 N N . ARG A 1 101 ? 8.202 0.142 4.836 1.00 93.94 101 ARG A N 1
ATOM 832 C CA . ARG A 1 101 ? 8.728 -0.870 5.767 1.00 93.94 101 ARG A CA 1
ATOM 833 C C . ARG A 1 101 ? 8.117 -0.775 7.160 1.00 93.94 101 ARG A C 1
ATOM 835 O O . ARG A 1 101 ? 7.893 -1.799 7.795 1.00 93.94 101 ARG A O 1
ATOM 842 N N . LYS A 1 102 ? 7.858 0.443 7.644 1.00 92.94 102 LYS A N 1
ATOM 843 C CA . LYS A 1 102 ? 7.260 0.676 8.967 1.00 92.94 102 LYS A CA 1
ATOM 844 C C . LYS A 1 102 ? 5.758 0.379 8.988 1.00 92.94 102 LYS A C 1
ATOM 846 O O . LYS A 1 102 ? 5.252 -0.130 9.984 1.00 92.94 102 LYS A O 1
ATOM 851 N N . PHE A 1 103 ? 5.056 0.688 7.900 1.00 90.94 103 PHE A N 1
ATOM 852 C CA . PHE A 1 103 ? 3.612 0.511 7.751 1.00 90.94 103 PHE A CA 1
ATOM 853 C C . PHE A 1 103 ? 3.294 -0.257 6.458 1.00 90.94 103 PHE A C 1
ATOM 855 O O . PHE A 1 103 ? 2.805 0.342 5.488 1.00 90.94 103 PHE A O 1
ATOM 862 N N . PRO A 1 104 ? 3.558 -1.578 6.425 1.00 87.00 104 PRO A N 1
ATOM 863 C CA . PRO A 1 104 ? 3.323 -2.390 5.238 1.00 87.00 104 PRO A CA 1
ATOM 864 C C . PRO A 1 104 ? 1.846 -2.348 4.844 1.00 87.00 104 PRO A C 1
ATOM 866 O O . PRO A 1 104 ? 0.957 -2.392 5.696 1.00 87.00 104 PRO A O 1
ATOM 869 N N . ASN A 1 105 ? 1.579 -2.259 3.539 1.00 79.00 105 ASN A N 1
ATOM 870 C CA . ASN A 1 105 ? 0.224 -2.186 2.974 1.00 79.00 105 ASN A CA 1
ATOM 871 C C . ASN A 1 105 ? -0.640 -1.009 3.480 1.00 79.00 105 ASN A C 1
ATOM 873 O O . ASN A 1 105 ? -1.865 -1.041 3.340 1.00 79.00 105 ASN A O 1
ATOM 877 N N . SER A 1 106 ? -0.047 0.050 4.051 1.00 86.50 106 SER A N 1
ATOM 878 C CA . SER A 1 106 ? -0.812 1.253 4.395 1.00 86.50 106 SER A CA 1
ATOM 879 C C . SER A 1 106 ? -1.390 1.901 3.134 1.00 86.50 106 SER A C 1
ATOM 881 O O . SER A 1 106 ? -0.679 2.171 2.165 1.00 86.50 106 SER A O 1
ATOM 883 N N . GLY A 1 107 ? -2.678 2.255 3.177 1.00 82.31 107 GLY A N 1
ATOM 884 C CA . GLY A 1 107 ? -3.321 3.033 2.113 1.00 82.31 107 GLY A CA 1
ATOM 885 C C . GLY A 1 107 ? -2.688 4.415 1.898 1.00 82.31 107 GLY A C 1
ATOM 886 O O . GLY A 1 107 ? -2.861 5.015 0.838 1.00 82.31 107 GLY A O 1
ATOM 887 N N . GLN A 1 108 ? -1.909 4.918 2.864 1.00 86.25 108 GLN A N 1
ATOM 888 C CA . GLN A 1 108 ? -1.152 6.159 2.703 1.00 86.25 108 GLN A CA 1
ATOM 889 C C . GLN A 1 108 ? 0.024 6.016 1.731 1.00 86.25 108 GLN A C 1
ATOM 891 O O . GLN A 1 108 ? 0.418 7.002 1.111 1.00 86.25 108 GLN A O 1
ATOM 896 N N . LEU A 1 109 ? 0.554 4.803 1.539 1.00 89.69 109 LEU A N 1
ATOM 897 C CA . LEU A 1 109 ? 1.680 4.563 0.638 1.00 89.69 109 LEU A CA 1
ATOM 898 C C . LEU A 1 109 ? 1.331 4.926 -0.813 1.00 89.69 109 LEU A C 1
ATOM 900 O O . LEU A 1 109 ? 2.145 5.528 -1.511 1.00 89.69 109 LEU A O 1
ATOM 904 N N . ARG A 1 110 ? 0.087 4.668 -1.238 1.00 86.56 110 ARG A N 1
ATOM 905 C CA . ARG A 1 110 ? -0.432 5.145 -2.529 1.00 86.56 110 ARG A CA 1
ATOM 906 C C . ARG A 1 110 ? -0.368 6.668 -2.627 1.00 86.56 110 ARG A C 1
ATOM 908 O O . ARG A 1 110 ? 0.156 7.191 -3.602 1.00 86.56 110 ARG A O 1
ATOM 915 N N . SER A 1 111 ? -0.866 7.377 -1.612 1.00 84.62 111 SER A N 1
ATOM 916 C CA . SER A 1 111 ? -0.852 8.848 -1.577 1.00 84.62 111 SER A CA 1
ATOM 917 C C . SER A 1 111 ? 0.572 9.402 -1.700 1.00 84.62 111 SER A C 1
ATOM 919 O O . SER A 1 111 ? 0.817 10.315 -2.489 1.00 84.62 111 SER A O 1
ATOM 921 N N . LEU A 1 112 ? 1.530 8.803 -0.985 1.00 88.25 112 LEU A N 1
ATOM 922 C CA . LEU A 1 112 ? 2.945 9.175 -1.050 1.00 88.25 112 LEU A CA 1
ATOM 923 C C . LEU A 1 112 ? 3.548 8.933 -2.443 1.00 88.25 112 LEU A C 1
ATOM 925 O O . LEU A 1 112 ? 4.184 9.828 -2.998 1.00 88.25 112 LEU A O 1
ATOM 929 N N . LEU A 1 113 ? 3.300 7.772 -3.053 1.00 88.44 113 LEU A N 1
ATOM 930 C CA . LEU A 1 113 ? 3.778 7.472 -4.407 1.00 88.44 113 LEU A CA 1
ATOM 931 C C . LEU A 1 113 ? 3.132 8.382 -5.464 1.00 88.44 113 LEU A C 1
ATOM 933 O O . LEU A 1 113 ? 3.821 8.854 -6.365 1.00 88.44 113 LEU A O 1
ATOM 937 N N . CYS A 1 114 ? 1.849 8.728 -5.331 1.00 84.75 114 CYS A N 1
ATOM 938 C CA . CYS A 1 114 ? 1.203 9.713 -6.203 1.00 84.75 114 CYS A CA 1
ATOM 939 C C . CYS A 1 114 ? 1.849 11.103 -6.087 1.00 84.75 114 CYS A C 1
ATOM 941 O O . CYS A 1 114 ? 1.993 11.800 -7.092 1.00 84.75 114 CYS A O 1
ATOM 943 N N . ARG A 1 115 ? 2.279 11.518 -4.886 1.00 83.19 115 ARG A N 1
ATOM 944 C CA . ARG A 1 115 ? 3.032 12.772 -4.703 1.00 83.19 115 ARG A CA 1
ATOM 945 C C . ARG A 1 115 ? 4.388 12.714 -5.407 1.00 83.19 115 ARG A C 1
ATOM 947 O O . ARG A 1 115 ? 4.733 13.661 -6.107 1.00 83.19 115 ARG A O 1
ATOM 954 N N . ILE A 1 116 ? 5.115 11.600 -5.286 1.00 85.06 116 ILE A N 1
ATOM 955 C CA . ILE A 1 116 ? 6.371 11.370 -6.020 1.00 85.06 116 ILE A CA 1
ATOM 956 C C . ILE A 1 116 ? 6.144 11.452 -7.532 1.00 85.06 116 ILE A C 1
ATOM 958 O O . ILE A 1 116 ? 6.853 12.190 -8.209 1.00 85.06 116 ILE A O 1
ATOM 962 N N . HIS A 1 117 ? 5.133 10.755 -8.056 1.00 83.81 117 HIS A N 1
ATOM 963 C CA . HIS A 1 117 ? 4.786 10.785 -9.478 1.00 83.81 117 HIS A CA 1
ATOM 964 C C . HIS A 1 117 ? 4.536 12.219 -9.970 1.00 83.81 117 HIS A C 1
ATOM 966 O O . HIS A 1 117 ? 5.106 12.632 -10.978 1.00 83.81 117 HIS A O 1
ATOM 972 N N . LYS A 1 118 ? 3.769 13.024 -9.220 1.00 82.19 118 LYS A N 1
ATOM 973 C CA . LYS A 1 118 ? 3.534 14.439 -9.557 1.00 82.19 118 LYS A CA 1
ATOM 974 C C . LYS A 1 118 ? 4.826 15.258 -9.593 1.00 82.19 118 LYS A C 1
ATOM 976 O O . LYS A 1 118 ? 4.993 16.074 -10.494 1.00 82.19 118 LYS A O 1
ATOM 981 N N . ARG A 1 119 ? 5.760 15.029 -8.664 1.00 80.62 119 ARG A N 1
ATOM 982 C CA . ARG A 1 119 ? 7.078 15.694 -8.681 1.00 80.62 119 ARG A CA 1
ATOM 983 C C . ARG A 1 119 ? 7.888 15.324 -9.924 1.00 80.62 119 ARG A C 1
ATOM 985 O O . ARG A 1 119 ? 8.387 16.215 -10.603 1.00 80.62 119 ARG A O 1
ATOM 992 N N . VAL A 1 120 ? 7.947 14.033 -10.254 1.00 80.25 120 VAL A N 1
ATOM 993 C CA . VAL A 1 120 ? 8.627 13.500 -11.449 1.00 80.25 120 VAL A CA 1
ATOM 994 C C . VAL A 1 120 ? 8.059 14.126 -12.729 1.00 80.25 120 VAL A C 1
ATOM 996 O O . VAL A 1 120 ? 8.826 14.621 -13.554 1.00 80.25 120 VAL A O 1
ATOM 999 N N . MET A 1 121 ? 6.727 14.173 -12.865 1.00 77.00 121 MET A N 1
ATOM 1000 C CA . MET A 1 121 ? 6.038 14.795 -14.007 1.00 77.00 121 MET A CA 1
ATOM 1001 C C . MET A 1 121 ? 6.330 16.293 -14.129 1.00 77.00 121 MET A C 1
ATOM 1003 O O . MET A 1 121 ? 6.520 16.799 -15.232 1.00 77.00 121 MET A O 1
ATOM 1007 N N . ASN A 1 122 ? 6.414 16.995 -12.998 1.00 75.88 122 ASN A N 1
ATOM 1008 C CA . ASN A 1 122 ? 6.710 18.426 -12.959 1.00 75.88 122 ASN A CA 1
ATOM 1009 C C . ASN A 1 122 ? 8.203 18.746 -13.138 1.00 75.88 122 ASN A C 1
ATOM 1011 O O . ASN A 1 122 ? 8.578 19.917 -13.138 1.00 75.88 122 ASN A O 1
ATOM 1015 N N . GLY A 1 123 ? 9.070 17.737 -13.266 1.00 73.81 123 GLY A N 1
ATOM 1016 C CA . GLY A 1 123 ? 10.513 17.954 -13.339 1.00 73.81 123 GLY A CA 1
ATOM 1017 C C . GLY A 1 123 ? 11.149 18.385 -12.012 1.00 73.81 123 GLY A C 1
ATOM 1018 O O . GLY A 1 123 ? 12.271 18.885 -12.018 1.00 73.81 123 GLY A O 1
ATOM 1019 N N . ASP A 1 124 ? 10.461 18.206 -10.881 1.00 75.62 124 ASP A N 1
ATOM 1020 C CA . ASP A 1 124 ? 10.960 18.548 -9.547 1.00 75.62 124 ASP A CA 1
ATOM 1021 C C . ASP A 1 124 ? 11.747 17.377 -8.938 1.00 75.62 124 ASP A C 1
ATOM 1023 O O . ASP A 1 124 ? 11.235 16.577 -8.150 1.00 75.62 124 ASP A O 1
ATOM 1027 N N . TYR A 1 125 ? 13.020 17.282 -9.319 1.00 72.31 125 TYR A N 1
ATOM 1028 C CA . TYR A 1 125 ? 13.959 16.292 -8.781 1.00 72.31 125 TYR A CA 1
ATOM 1029 C C . TYR A 1 125 ? 14.710 16.791 -7.525 1.00 72.31 125 TYR A C 1
ATOM 1031 O O . TYR A 1 125 ? 15.366 15.996 -6.852 1.00 72.31 125 TYR A O 1
ATOM 1039 N N . GLY A 1 126 ? 14.533 18.068 -7.161 1.00 65.06 126 GLY A N 1
ATOM 1040 C CA . GLY A 1 126 ? 15.124 18.777 -6.019 1.00 65.06 126 GLY A CA 1
ATOM 1041 C C . GLY A 1 126 ? 16.643 19.039 -6.082 1.00 65.06 126 GLY A C 1
ATOM 1042 O O . GLY A 1 126 ? 17.400 18.197 -6.547 1.00 65.06 126 GLY A O 1
ATOM 1043 N N . GLU A 1 127 ? 17.026 20.218 -5.553 1.00 56.34 127 GLU A N 1
ATOM 1044 C CA . GLU A 1 127 ? 18.319 20.952 -5.653 1.00 56.34 127 GLU A CA 1
ATOM 1045 C C . GLU A 1 127 ? 18.709 21.267 -7.123 1.00 56.34 127 GLU A C 1
ATOM 1047 O O . GLU A 1 127 ? 18.898 20.357 -7.909 1.00 56.34 127 GLU A O 1
ATOM 1052 N N . LYS A 1 128 ? 18.800 22.508 -7.643 1.00 45.34 128 LYS A N 1
ATOM 1053 C CA . LYS A 1 128 ? 19.358 23.761 -7.089 1.00 45.34 128 LYS A CA 1
ATOM 1054 C C . LYS A 1 128 ? 20.657 23.526 -6.320 1.00 45.34 128 LYS A C 1
ATOM 1056 O O . LYS A 1 128 ? 20.852 24.082 -5.244 1.00 45.34 128 LYS A O 1
ATOM 1061 N N . LEU A 1 129 ? 21.562 22.730 -6.883 1.00 38.75 129 LEU A N 1
ATOM 1062 C CA . LEU A 1 129 ? 22.965 22.759 -6.486 1.00 38.75 129 LEU A CA 1
ATOM 1063 C C . LEU A 1 129 ? 23.611 23.986 -7.136 1.00 38.75 129 LEU A C 1
ATOM 1065 O O . LEU A 1 129 ? 24.364 23.895 -8.100 1.00 38.75 129 LEU A O 1
ATOM 1069 N N . THR A 1 130 ? 23.341 25.173 -6.589 1.00 32.25 130 THR A N 1
ATOM 1070 C CA . THR A 1 130 ? 24.199 26.342 -6.817 1.00 32.25 130 THR A CA 1
ATOM 1071 C C . THR A 1 130 ? 25.511 26.152 -6.056 1.00 32.25 130 THR A C 1
ATOM 1073 O O . THR A 1 130 ? 25.824 26.914 -5.146 1.00 32.25 130 THR A O 1
ATOM 1076 N N . HIS A 1 131 ? 26.303 25.145 -6.414 1.00 31.67 131 HIS A N 1
ATOM 1077 C CA . HIS A 1 131 ? 27.739 25.352 -6.382 1.00 31.67 131 HIS A CA 1
ATOM 1078 C C . HIS A 1 131 ? 28.075 26.006 -7.712 1.00 31.67 131 HIS A C 1
ATOM 1080 O O . HIS A 1 131 ? 28.176 25.350 -8.745 1.00 31.67 131 HIS A O 1
ATOM 1086 N N . VAL A 1 132 ? 28.182 27.336 -7.676 1.00 32.44 132 VAL A N 1
ATOM 1087 C CA . VAL A 1 132 ? 28.910 28.095 -8.687 1.00 32.44 132 VAL A CA 1
ATOM 1088 C C . VAL A 1 132 ? 30.299 27.463 -8.743 1.00 32.44 132 VAL A C 1
ATOM 1090 O O . VAL A 1 132 ? 31.146 27.731 -7.895 1.00 32.44 132 VAL A O 1
ATOM 1093 N N . LEU A 1 133 ? 30.513 26.552 -9.691 1.00 30.84 133 LEU A N 1
ATOM 1094 C CA . LEU A 1 133 ? 31.846 26.179 -10.127 1.00 30.84 133 LEU A CA 1
ATOM 1095 C C . LEU A 1 133 ? 32.377 27.429 -10.817 1.00 30.84 133 LEU A C 1
ATOM 1097 O O . LEU A 1 133 ? 32.151 27.652 -12.004 1.00 30.84 133 LEU A O 1
ATOM 1101 N N . THR A 1 134 ? 33.006 28.304 -10.037 1.00 31.81 134 THR A N 1
ATOM 1102 C CA . THR A 1 134 ? 33.811 29.389 -10.577 1.00 31.81 134 THR A CA 1
ATOM 1103 C C . THR A 1 134 ? 34.984 28.714 -11.272 1.00 31.81 134 THR A C 1
ATOM 1105 O O . THR A 1 134 ? 36.004 28.418 -10.653 1.00 31.81 134 THR A O 1
ATOM 1108 N N . VAL A 1 135 ? 34.820 28.389 -12.552 1.00 34.69 135 VAL A N 1
ATOM 1109 C CA . VAL A 1 135 ? 35.950 28.037 -13.401 1.00 34.69 135 VAL A CA 1
ATOM 1110 C C . VAL A 1 135 ? 36.724 29.337 -13.573 1.00 34.69 135 VAL A C 1
ATOM 1112 O O . VAL A 1 135 ? 36.352 30.194 -14.373 1.00 34.69 135 VAL A O 1
ATOM 1115 N N . ILE A 1 136 ? 37.754 29.534 -12.751 1.00 33.12 136 ILE A N 1
ATOM 1116 C CA . ILE A 1 136 ? 38.769 30.542 -13.032 1.00 33.12 136 ILE A CA 1
ATOM 1117 C C . ILE A 1 136 ? 39.546 29.985 -14.221 1.00 33.12 136 ILE A C 1
ATOM 1119 O O . ILE A 1 136 ? 40.438 29.157 -14.058 1.00 33.12 136 ILE A O 1
ATOM 1123 N N . LEU A 1 137 ? 39.147 30.387 -15.426 1.00 35.16 137 LEU A N 1
ATOM 1124 C CA . LEU A 1 137 ? 40.001 30.251 -16.595 1.00 35.16 137 LEU A CA 1
ATOM 1125 C C . LEU A 1 137 ? 41.136 31.255 -16.400 1.00 35.16 137 LEU A C 1
ATOM 1127 O O . LEU A 1 137 ? 40.925 32.465 -16.472 1.00 35.16 137 LEU A O 1
ATOM 1131 N N . MET A 1 138 ? 42.316 30.749 -16.052 1.00 34.47 138 MET A N 1
ATOM 1132 C CA . MET A 1 138 ? 43.543 31.525 -16.156 1.00 34.47 138 MET A CA 1
ATOM 1133 C C . MET A 1 138 ? 43.957 31.487 -17.625 1.00 34.47 138 MET A C 1
ATOM 1135 O O . MET A 1 138 ? 44.708 30.602 -18.019 1.00 34.47 138 MET A O 1
ATOM 1139 N N . ASP A 1 139 ? 43.433 32.418 -18.416 1.00 38.03 139 ASP A N 1
ATOM 1140 C CA . ASP A 1 139 ? 44.075 32.801 -19.668 1.00 38.03 139 ASP A CA 1
ATOM 1141 C C . ASP A 1 139 ? 44.886 34.067 -19.389 1.00 38.03 139 ASP A C 1
ATOM 1143 O O . ASP A 1 139 ? 44.375 35.057 -18.852 1.00 38.03 139 ASP A O 1
ATOM 1147 N N . GLU A 1 140 ? 46.181 33.999 -19.693 1.00 46.16 140 GLU A N 1
ATOM 1148 C CA . GLU A 1 140 ? 47.023 35.180 -19.802 1.00 46.16 140 GLU A CA 1
ATOM 1149 C C . GLU A 1 140 ? 46.428 36.081 -20.895 1.00 46.16 140 GLU A C 1
ATOM 1151 O O . GLU A 1 140 ? 46.232 35.668 -22.035 1.00 46.16 140 GLU A O 1
ATOM 1156 N N . ASP A 1 141 ? 46.136 37.313 -20.494 1.00 42.94 141 ASP A N 1
ATOM 1157 C CA . ASP A 1 141 ? 45.685 38.446 -21.294 1.00 42.94 141 ASP A CA 1
ATOM 1158 C C . ASP A 1 141 ? 44.202 38.532 -21.723 1.00 42.94 141 ASP A C 1
ATOM 1160 O O . ASP A 1 141 ? 43.667 37.824 -22.573 1.00 42.94 141 ASP A O 1
ATOM 1164 N N . SER A 1 142 ? 43.599 39.611 -21.204 1.00 35.94 142 SER A N 1
ATOM 1165 C CA . SER A 1 142 ? 42.332 40.275 -21.543 1.00 35.94 142 SER A CA 1
ATOM 1166 C C . SER A 1 142 ? 41.076 39.896 -20.735 1.00 35.94 142 SER A C 1
ATOM 1168 O O . SER A 1 142 ? 40.369 38.911 -20.928 1.00 35.94 142 SER A O 1
ATOM 1170 N N . THR A 1 143 ? 40.753 40.813 -19.824 1.00 37.28 143 THR A N 1
ATOM 1171 C CA . THR A 1 143 ? 39.537 40.940 -19.022 1.00 37.28 143 THR A CA 1
ATOM 1172 C C . THR A 1 143 ? 38.266 40.974 -19.877 1.00 37.28 143 THR A C 1
ATOM 1174 O O . THR A 1 143 ? 37.834 42.030 -20.328 1.00 37.28 143 THR A O 1
ATOM 1177 N N . THR A 1 144 ? 37.577 39.840 -20.015 1.00 29.70 144 THR A N 1
ATOM 1178 C CA . THR A 1 144 ? 36.117 39.832 -20.227 1.00 29.70 144 THR A CA 1
ATOM 1179 C C . THR A 1 144 ? 35.470 38.627 -19.548 1.00 29.70 144 THR A C 1
ATOM 1181 O O . THR A 1 144 ? 35.489 37.513 -20.061 1.00 29.70 144 THR A O 1
ATOM 1184 N N . SER A 1 145 ? 34.827 38.847 -18.394 1.00 31.83 145 SER A N 1
ATOM 1185 C CA . SER A 1 145 ? 33.957 37.832 -17.797 1.00 31.83 145 SER A CA 1
ATOM 1186 C C . SER A 1 145 ? 32.664 37.742 -18.612 1.00 31.83 145 SER A C 1
ATOM 1188 O O . SER A 1 145 ? 31.813 38.632 -18.537 1.00 31.83 145 SER A O 1
ATOM 1190 N N . LYS A 1 146 ? 32.480 36.670 -19.381 1.00 31.08 146 LYS A N 1
ATOM 1191 C CA . LYS A 1 146 ? 31.156 36.302 -19.894 1.00 31.08 146 LYS A CA 1
ATOM 1192 C C . LYS A 1 146 ? 30.541 35.292 -18.929 1.00 31.08 146 LYS A C 1
ATOM 1194 O O . LYS A 1 146 ? 31.006 34.163 -18.831 1.00 31.08 146 LYS A O 1
ATOM 1199 N N . LYS A 1 147 ? 29.502 35.707 -18.198 1.00 30.08 147 LYS A N 1
ATOM 1200 C CA . LYS A 1 147 ? 28.643 34.790 -17.438 1.00 30.08 147 LYS A CA 1
ATOM 1201 C C . LYS A 1 147 ? 27.787 34.001 -18.429 1.00 30.08 147 LYS A C 1
ATOM 1203 O O . LYS A 1 147 ? 26.839 34.549 -18.981 1.00 30.08 147 LYS A O 1
ATOM 1208 N N . ALA A 1 148 ? 28.125 32.736 -18.649 1.00 34.94 148 ALA A N 1
ATOM 1209 C CA . ALA A 1 148 ? 27.213 31.756 -19.224 1.00 34.94 148 ALA A CA 1
ATOM 1210 C C . ALA A 1 148 ? 26.660 30.910 -18.067 1.00 34.94 148 ALA A C 1
ATOM 1212 O O . ALA A 1 148 ? 27.338 30.027 -17.550 1.00 34.94 148 ALA A O 1
ATOM 1213 N N . GLU A 1 149 ? 25.457 31.241 -17.599 1.00 35.84 149 GLU A N 1
ATOM 1214 C CA . GLU A 1 149 ? 24.712 30.438 -16.622 1.00 35.84 149 GLU A CA 1
ATOM 1215 C C . GLU A 1 149 ? 23.997 29.292 -17.350 1.00 35.84 149 GLU A C 1
ATOM 1217 O O . GLU A 1 149 ? 22.789 29.349 -17.571 1.00 35.84 149 GLU A O 1
ATOM 1222 N N . ASP A 1 150 ? 24.732 28.256 -17.757 1.00 34.78 150 ASP A N 1
ATOM 1223 C CA . ASP A 1 150 ? 24.107 27.050 -18.306 1.00 34.78 150 ASP A CA 1
ATOM 1224 C C . ASP A 1 150 ? 23.857 25.996 -17.216 1.00 34.78 150 ASP A C 1
ATOM 1226 O O . ASP A 1 150 ? 24.741 25.608 -16.452 1.00 34.78 150 ASP A O 1
ATOM 1230 N N . LYS A 1 151 ? 22.604 25.526 -17.172 1.00 45.88 151 LYS A N 1
ATOM 1231 C CA . LYS A 1 151 ? 21.967 24.579 -16.230 1.00 45.88 151 LYS A CA 1
ATOM 1232 C C . LYS A 1 151 ? 22.492 23.132 -16.339 1.00 45.88 151 LYS A C 1
ATOM 1234 O O . LYS A 1 151 ? 21.727 22.174 -16.256 1.00 45.88 151 LYS A O 1
ATOM 1239 N N . LEU A 1 152 ? 23.782 22.959 -16.594 1.00 38.84 152 LEU A N 1
ATOM 1240 C CA . LEU A 1 152 ? 24.429 21.675 -16.872 1.00 38.84 152 LEU A CA 1
ATOM 1241 C C . LEU A 1 152 ? 24.710 20.794 -15.622 1.00 38.84 152 LEU A C 1
ATOM 1243 O O . LEU A 1 152 ? 24.577 19.574 -15.737 1.00 38.84 152 LEU A O 1
ATOM 1247 N N . PRO A 1 153 ? 25.033 21.341 -14.425 1.00 43.59 153 PRO A N 1
ATOM 1248 C CA . PRO A 1 153 ? 25.373 20.530 -13.241 1.00 43.59 153 PRO A CA 1
ATOM 1249 C C . PRO A 1 153 ? 24.198 19.724 -12.654 1.00 43.59 153 PRO A C 1
ATOM 1251 O O . PRO A 1 153 ? 24.379 18.589 -12.202 1.00 43.59 153 PRO A O 1
ATOM 1254 N N . ASP A 1 154 ? 22.982 20.283 -12.701 1.00 53.59 154 ASP A N 1
ATOM 1255 C CA . ASP A 1 154 ? 21.772 19.643 -12.160 1.00 53.59 154 ASP A CA 1
ATOM 1256 C C . ASP A 1 154 ? 21.400 18.379 -12.965 1.00 53.59 154 ASP A C 1
ATOM 1258 O O . ASP A 1 154 ? 20.943 17.382 -12.407 1.00 53.59 154 ASP A O 1
ATOM 1262 N N . ILE A 1 155 ? 21.654 18.370 -14.280 1.00 51.91 155 ILE A N 1
ATOM 1263 C CA . ILE A 1 155 ? 21.311 17.253 -15.17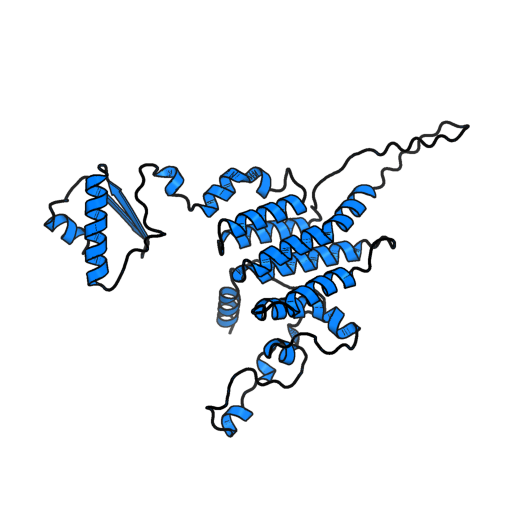7 1.00 51.91 155 ILE A CA 1
ATOM 1264 C C . ILE A 1 155 ? 22.202 16.030 -14.913 1.00 51.91 155 ILE A C 1
ATOM 1266 O O . ILE A 1 155 ? 21.687 14.917 -14.818 1.00 51.91 155 ILE A O 1
ATOM 1270 N N . ILE A 1 156 ? 23.515 16.225 -14.741 1.00 52.47 156 ILE A N 1
ATOM 1271 C CA . ILE A 1 156 ? 24.473 15.135 -14.475 1.00 52.47 156 ILE A CA 1
ATOM 1272 C C . ILE A 1 156 ? 24.159 14.461 -13.131 1.00 52.47 156 ILE A C 1
ATOM 1274 O O . ILE A 1 156 ? 24.165 13.235 -13.035 1.00 52.47 156 ILE A O 1
ATOM 1278 N N . THR A 1 157 ? 23.809 15.252 -12.113 1.00 58.91 157 THR A N 1
ATOM 1279 C CA . THR A 1 157 ? 23.462 14.741 -10.778 1.00 58.91 157 THR A CA 1
ATOM 1280 C C . THR A 1 157 ? 22.150 13.948 -10.789 1.00 58.91 157 THR A C 1
ATOM 1282 O O . THR A 1 157 ? 22.046 12.915 -10.130 1.00 58.91 157 THR A O 1
ATOM 1285 N N . ILE A 1 158 ? 21.147 14.384 -11.560 1.00 58.69 158 ILE A N 1
ATOM 1286 C CA . ILE A 1 158 ? 19.877 13.652 -11.698 1.00 58.69 158 ILE A CA 1
ATOM 1287 C C . ILE A 1 158 ? 20.074 12.347 -12.479 1.00 58.69 158 ILE A C 1
ATOM 1289 O O . ILE A 1 158 ? 19.550 11.315 -12.065 1.00 58.69 158 ILE A O 1
ATOM 1293 N N . ILE A 1 159 ? 20.847 12.371 -13.571 1.00 58.59 159 ILE A N 1
ATOM 1294 C CA . ILE A 1 159 ? 21.154 11.169 -14.363 1.00 58.59 159 ILE A CA 1
ATOM 1295 C C . ILE A 1 159 ? 21.952 10.164 -13.520 1.00 58.59 159 ILE A C 1
ATOM 1297 O O . ILE A 1 159 ? 21.592 8.991 -13.491 1.00 58.59 159 ILE A O 1
ATOM 1301 N N . GLY A 1 160 ? 22.957 10.617 -12.761 1.00 61.84 160 GLY A N 1
ATOM 1302 C CA . GLY A 1 160 ? 23.734 9.753 -11.865 1.00 61.84 160 GLY A CA 1
ATOM 1303 C C . GLY A 1 160 ? 22.910 9.133 -10.729 1.00 61.84 160 GLY A C 1
ATOM 1304 O O . GLY A 1 160 ? 23.189 8.019 -10.296 1.00 61.84 160 GLY A O 1
ATOM 1305 N N . ASN A 1 161 ? 21.853 9.813 -10.274 1.00 75.12 161 ASN A N 1
ATOM 1306 C CA . ASN A 1 161 ? 20.964 9.299 -9.229 1.00 75.12 161 ASN A CA 1
ATOM 1307 C C . ASN A 1 161 ? 19.761 8.506 -9.766 1.00 75.12 161 ASN A C 1
ATOM 1309 O O . ASN A 1 161 ? 19.029 7.917 -8.967 1.00 75.12 161 ASN A O 1
ATOM 1313 N N . ALA A 1 162 ? 19.539 8.454 -11.084 1.00 78.50 162 ALA A N 1
ATOM 1314 C CA . ALA A 1 162 ? 18.382 7.782 -11.675 1.00 78.50 162 ALA A CA 1
ATOM 1315 C C . ALA A 1 162 ? 18.361 6.280 -11.360 1.00 78.50 162 ALA A C 1
ATOM 1317 O O . ALA A 1 162 ? 17.317 5.753 -10.975 1.00 78.50 162 ALA A O 1
ATOM 1318 N N . ASP A 1 163 ? 19.520 5.620 -11.424 1.00 79.38 163 ASP A N 1
ATOM 1319 C CA . ASP A 1 163 ? 19.680 4.210 -11.055 1.00 79.38 163 ASP A CA 1
ATOM 1320 C C . ASP A 1 163 ? 19.314 3.971 -9.587 1.00 79.38 163 ASP A C 1
ATOM 1322 O O . ASP A 1 163 ? 18.556 3.055 -9.264 1.00 79.38 163 ASP A O 1
ATOM 1326 N N . ALA A 1 164 ? 19.794 4.836 -8.688 1.00 84.62 164 ALA A N 1
ATOM 1327 C CA . ALA A 1 164 ? 19.486 4.751 -7.265 1.00 84.62 164 ALA A CA 1
ATOM 1328 C C . ALA A 1 164 ? 17.988 4.965 -7.002 1.00 84.62 164 ALA A C 1
ATOM 1330 O O . ALA A 1 164 ? 17.370 4.222 -6.240 1.00 84.62 164 ALA A O 1
ATOM 1331 N N . MET A 1 165 ? 17.377 5.951 -7.658 1.00 87.81 165 MET A N 1
ATOM 1332 C CA . MET A 1 165 ? 15.949 6.233 -7.537 1.00 87.81 165 MET A CA 1
ATOM 1333 C C . MET A 1 165 ? 15.089 5.086 -8.076 1.00 87.81 165 MET A C 1
ATOM 1335 O O . MET A 1 165 ? 14.129 4.679 -7.418 1.00 87.81 165 MET A O 1
ATOM 1339 N N . ALA A 1 166 ? 15.453 4.529 -9.232 1.00 88.00 166 ALA A N 1
ATOM 1340 C CA . ALA A 1 166 ? 14.776 3.382 -9.819 1.00 88.00 166 ALA A CA 1
ATOM 1341 C C . ALA A 1 166 ? 14.930 2.128 -8.948 1.00 88.00 166 ALA A C 1
ATOM 1343 O O . ALA A 1 166 ? 13.957 1.405 -8.745 1.00 88.00 166 ALA A O 1
ATOM 1344 N N . ALA A 1 167 ? 16.109 1.902 -8.362 1.00 88.94 167 ALA A N 1
ATOM 1345 C CA . ALA A 1 167 ? 16.342 0.808 -7.424 1.00 88.94 167 ALA A CA 1
ATOM 1346 C C . ALA A 1 167 ? 15.496 0.947 -6.148 1.00 88.94 167 ALA A C 1
ATOM 1348 O O . ALA A 1 167 ? 14.913 -0.040 -5.696 1.00 88.94 167 ALA A O 1
ATOM 1349 N N . ILE A 1 168 ? 15.376 2.159 -5.591 1.00 92.12 168 ILE A N 1
ATOM 1350 C CA . ILE A 1 168 ? 14.518 2.423 -4.425 1.00 92.12 168 ILE A CA 1
ATOM 1351 C C . ILE A 1 168 ? 13.047 2.176 -4.779 1.00 92.12 168 ILE A C 1
ATOM 1353 O O . ILE A 1 168 ? 12.356 1.465 -4.052 1.00 92.12 168 ILE A O 1
ATOM 1357 N N . ALA A 1 169 ? 12.568 2.711 -5.904 1.00 92.19 169 ALA A N 1
ATOM 1358 C CA . ALA A 1 169 ? 11.195 2.499 -6.356 1.00 92.19 169 ALA A CA 1
ATOM 1359 C C . ALA A 1 169 ? 10.904 1.011 -6.621 1.00 92.19 169 ALA A C 1
ATOM 1361 O O . ALA A 1 169 ? 9.871 0.496 -6.197 1.00 92.19 169 ALA A O 1
ATOM 1362 N N . LEU A 1 170 ? 11.840 0.285 -7.237 1.00 91.44 170 LEU A N 1
ATOM 1363 C CA . LEU A 1 170 ? 11.720 -1.156 -7.445 1.00 91.44 170 LEU A CA 1
ATOM 1364 C C . LEU A 1 170 ? 11.615 -1.905 -6.114 1.00 91.44 170 LEU A C 1
ATOM 1366 O O . LEU A 1 170 ? 10.793 -2.807 -5.976 1.00 91.44 170 LEU A O 1
ATOM 1370 N N . GLN A 1 171 ? 12.414 -1.511 -5.122 1.00 92.88 171 GLN A N 1
ATOM 1371 C CA . GLN A 1 171 ? 12.364 -2.110 -3.794 1.00 92.88 171 GLN A CA 1
ATOM 1372 C C . GLN A 1 171 ? 11.001 -1.881 -3.122 1.00 92.88 171 GLN A C 1
ATOM 1374 O O . GLN A 1 171 ? 10.450 -2.816 -2.545 1.00 92.88 171 G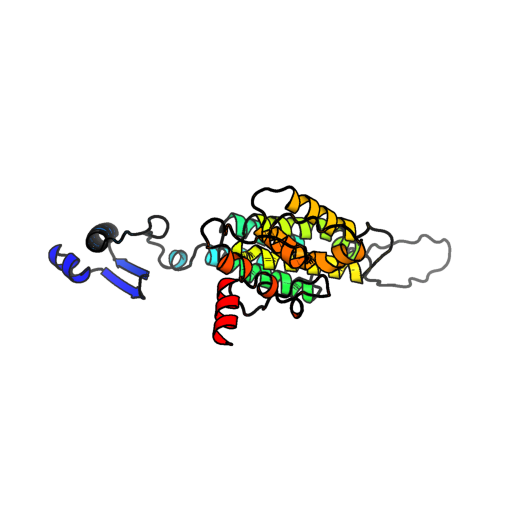LN A O 1
ATOM 1379 N N . ILE A 1 172 ? 10.416 -0.683 -3.262 1.00 92.38 172 ILE A N 1
ATOM 1380 C CA . ILE A 1 172 ? 9.051 -0.398 -2.787 1.00 92.38 172 ILE A CA 1
ATOM 1381 C C . ILE A 1 172 ? 8.042 -1.335 -3.466 1.00 92.38 172 ILE A C 1
ATOM 1383 O O . ILE A 1 172 ? 7.180 -1.889 -2.784 1.00 92.38 172 ILE A O 1
ATOM 1387 N N . ALA A 1 173 ? 8.166 -1.542 -4.782 1.00 90.50 173 ALA A N 1
ATOM 1388 C CA . ALA A 1 173 ? 7.272 -2.414 -5.543 1.00 90.50 173 ALA A CA 1
ATOM 1389 C C . ALA A 1 173 ? 7.339 -3.878 -5.085 1.00 90.50 173 ALA A C 1
ATOM 1391 O O . ALA A 1 173 ? 6.308 -4.536 -4.966 1.00 90.50 173 ALA A O 1
ATOM 1392 N N . ILE A 1 174 ? 8.549 -4.371 -4.809 1.00 90.00 174 ILE A N 1
ATOM 1393 C CA . ILE A 1 174 ? 8.796 -5.737 -4.335 1.00 90.00 174 ILE A CA 1
ATOM 1394 C C . ILE A 1 174 ? 8.222 -5.945 -2.931 1.00 90.00 174 ILE A C 1
ATOM 1396 O O . ILE A 1 174 ? 7.572 -6.954 -2.676 1.00 90.00 174 ILE A O 1
ATOM 1400 N N . GLU A 1 175 ? 8.455 -4.999 -2.020 1.00 91.06 175 GLU A N 1
ATOM 1401 C CA . GLU A 1 175 ? 8.034 -5.125 -0.620 1.00 91.06 175 GLU A CA 1
ATOM 1402 C C . GLU A 1 175 ? 6.526 -4.875 -0.430 1.00 91.06 175 GLU A C 1
ATOM 1404 O O . GLU A 1 175 ? 5.955 -5.318 0.563 1.00 91.06 175 GLU A O 1
ATOM 1409 N N . ASN A 1 176 ? 5.866 -4.177 -1.364 1.00 89.06 176 ASN A N 1
ATOM 1410 C CA . ASN A 1 176 ? 4.471 -3.750 -1.223 1.00 89.06 176 ASN A CA 1
ATOM 1411 C C . ASN A 1 176 ? 3.672 -3.985 -2.511 1.00 89.06 176 ASN A C 1
ATOM 1413 O O . ASN A 1 176 ? 3.390 -3.065 -3.285 1.00 89.06 176 ASN A O 1
ATOM 1417 N N . MET A 1 177 ? 3.242 -5.233 -2.701 1.00 85.94 177 MET A N 1
ATOM 1418 C CA . MET A 1 177 ? 2.498 -5.674 -3.884 1.00 85.94 177 MET A CA 1
ATOM 1419 C C . MET A 1 177 ? 1.261 -4.812 -4.227 1.00 85.94 177 MET A C 1
ATOM 1421 O O . MET A 1 177 ? 1.101 -4.485 -5.407 1.00 85.94 177 MET A O 1
ATOM 1425 N N . PRO A 1 178 ? 0.422 -4.355 -3.264 1.00 84.62 178 PRO A N 1
ATOM 1426 C CA . PRO A 1 178 ? -0.762 -3.549 -3.587 1.00 84.62 178 PRO A CA 1
ATOM 1427 C C . PRO A 1 178 ? -0.447 -2.233 -4.306 1.00 84.62 178 PRO A C 1
ATOM 1429 O O . PRO A 1 178 ? -1.250 -1.761 -5.105 1.00 84.62 178 PRO A O 1
ATOM 1432 N N . VAL A 1 179 ? 0.734 -1.651 -4.074 1.00 85.94 179 VAL A N 1
ATOM 1433 C CA . VAL A 1 179 ? 1.150 -0.376 -4.682 1.00 85.94 179 VAL A CA 1
ATOM 1434 C C . VAL A 1 179 ? 2.227 -0.537 -5.754 1.00 85.94 179 VAL A C 1
ATOM 1436 O O . VAL A 1 179 ? 2.744 0.457 -6.265 1.00 85.94 179 VAL A O 1
ATOM 1439 N N . ALA A 1 180 ? 2.576 -1.773 -6.112 1.00 87.06 180 ALA A N 1
ATOM 1440 C CA . ALA A 1 180 ? 3.709 -2.050 -6.986 1.00 87.06 180 ALA A CA 1
ATOM 1441 C C . ALA A 1 180 ? 3.618 -1.352 -8.346 1.00 87.06 180 ALA A C 1
ATOM 1443 O O . ALA A 1 180 ? 4.607 -0.824 -8.845 1.00 87.06 180 ALA A O 1
ATOM 1444 N N . HIS A 1 181 ? 2.417 -1.288 -8.913 1.00 83.12 181 HIS A N 1
ATOM 1445 C CA . HIS A 1 181 ? 2.153 -0.609 -10.174 1.00 83.12 181 HIS A CA 1
ATOM 1446 C C . HIS A 1 181 ? 2.488 0.893 -10.113 1.00 83.12 181 HIS A C 1
ATOM 1448 O O . HIS A 1 181 ? 3.149 1.388 -11.023 1.00 83.12 181 HIS A O 1
ATOM 1454 N N . TYR A 1 182 ? 2.154 1.604 -9.023 1.00 85.88 182 TYR A N 1
ATOM 1455 C CA . TYR A 1 182 ? 2.551 3.010 -8.823 1.00 85.88 182 TYR A CA 1
ATOM 1456 C C . TYR A 1 182 ? 4.069 3.188 -8.799 1.00 85.88 182 TYR A C 1
ATOM 1458 O O . TYR A 1 182 ? 4.602 4.114 -9.408 1.00 85.88 182 TYR A O 1
ATOM 1466 N N . ALA A 1 183 ? 4.774 2.291 -8.115 1.00 89.62 183 ALA A N 1
ATOM 1467 C CA . ALA A 1 183 ? 6.224 2.342 -8.026 1.00 89.62 183 ALA A CA 1
ATOM 1468 C C . ALA A 1 183 ? 6.901 2.026 -9.376 1.00 89.62 183 ALA A C 1
ATOM 1470 O O . ALA A 1 183 ? 7.801 2.752 -9.793 1.00 89.62 183 ALA A O 1
ATOM 1471 N N . LEU A 1 184 ? 6.421 1.016 -10.111 1.00 86.62 184 LEU A N 1
ATOM 1472 C CA . LEU A 1 184 ? 6.908 0.692 -11.461 1.00 86.62 184 LEU A CA 1
ATOM 1473 C C . LEU A 1 184 ? 6.621 1.815 -12.469 1.00 86.62 184 LEU A C 1
ATOM 1475 O O . LEU A 1 184 ? 7.431 2.077 -13.357 1.00 86.62 184 LEU A O 1
ATOM 1479 N N . ARG A 1 185 ? 5.499 2.523 -12.314 1.00 83.88 185 ARG A N 1
ATOM 1480 C CA . ARG A 1 185 ? 5.182 3.720 -13.098 1.00 83.88 185 ARG A CA 1
ATOM 1481 C C . ARG A 1 185 ? 6.222 4.820 -12.892 1.00 83.88 185 ARG A C 1
ATOM 1483 O O . ARG A 1 185 ? 6.765 5.316 -13.875 1.00 83.88 185 ARG A O 1
ATOM 1490 N N . ILE A 1 186 ? 6.560 5.120 -11.638 1.00 86.44 186 ILE A N 1
ATOM 1491 C CA . ILE A 1 186 ? 7.610 6.091 -11.295 1.00 86.44 186 ILE A CA 1
ATOM 1492 C C . ILE A 1 186 ? 8.949 5.709 -11.940 1.00 86.44 186 ILE A C 1
ATOM 1494 O O . ILE A 1 186 ? 9.621 6.582 -12.479 1.00 86.44 186 ILE A O 1
ATOM 1498 N N . ILE A 1 187 ? 9.320 4.421 -11.948 1.00 85.75 187 ILE A N 1
ATOM 1499 C CA . ILE A 1 187 ? 10.522 3.943 -12.657 1.00 85.75 187 ILE A CA 1
ATOM 1500 C C . ILE A 1 187 ? 10.447 4.295 -14.144 1.00 85.75 187 ILE A C 1
ATOM 1502 O O . ILE A 1 187 ? 11.387 4.875 -14.680 1.00 85.75 187 ILE A O 1
ATOM 1506 N N . GLY A 1 188 ? 9.331 3.979 -14.806 1.00 80.44 188 GLY A N 1
ATOM 1507 C CA . GLY A 1 188 ? 9.138 4.295 -16.221 1.00 80.44 188 GLY A CA 1
ATOM 1508 C C . GLY A 1 188 ? 9.261 5.786 -16.528 1.00 80.44 188 GLY A C 1
ATOM 1509 O O . GLY A 1 188 ? 9.851 6.168 -17.537 1.00 80.44 188 GLY A O 1
ATOM 1510 N N . ASP A 1 189 ? 8.760 6.634 -15.635 1.00 79.25 189 ASP A N 1
ATOM 1511 C CA . ASP A 1 189 ? 8.840 8.084 -15.787 1.00 79.25 189 ASP A CA 1
ATOM 1512 C C . ASP A 1 189 ? 10.253 8.631 -15.536 1.00 79.25 189 ASP A C 1
ATOM 1514 O O . ASP A 1 189 ? 10.704 9.496 -16.286 1.00 79.25 189 ASP A O 1
ATOM 1518 N N . ILE A 1 190 ? 10.986 8.088 -14.555 1.00 79.62 190 ILE A N 1
ATOM 1519 C CA . ILE A 1 190 ? 12.406 8.408 -14.330 1.00 79.62 190 ILE A CA 1
ATOM 1520 C C . ILE A 1 190 ? 13.230 8.035 -15.569 1.00 79.62 190 ILE A C 1
ATOM 1522 O O . ILE A 1 190 ? 14.011 8.852 -16.051 1.00 79.62 190 ILE A O 1
ATOM 1526 N N . VAL A 1 191 ? 13.020 6.837 -16.123 1.00 77.50 191 VAL A N 1
ATOM 1527 C CA . VAL A 1 191 ? 13.714 6.370 -17.336 1.00 77.50 191 VAL A CA 1
ATOM 1528 C C . VAL A 1 191 ? 13.359 7.231 -18.552 1.00 77.50 191 VAL A C 1
ATOM 1530 O O . VAL A 1 191 ? 14.227 7.594 -19.344 1.00 77.50 191 VAL A O 1
ATOM 1533 N N . SER A 1 192 ? 12.087 7.601 -18.704 1.00 75.69 192 SER A N 1
ATOM 1534 C CA . SER A 1 192 ? 11.648 8.472 -19.802 1.00 75.69 192 SER A CA 1
ATOM 1535 C C . SER A 1 192 ? 12.280 9.865 -19.698 1.00 75.69 192 SER A C 1
ATOM 1537 O O . SER A 1 192 ? 12.699 10.445 -20.702 1.00 75.69 192 SER A O 1
ATOM 1539 N N . TYR A 1 193 ? 12.388 10.397 -18.478 1.00 71.56 193 TYR A N 1
ATOM 1540 C CA . TYR A 1 193 ? 13.008 11.692 -18.211 1.00 71.56 193 TYR A CA 1
ATOM 1541 C C . TYR A 1 193 ? 14.504 11.706 -18.541 1.00 71.56 193 TYR A C 1
ATOM 1543 O O . TYR A 1 193 ? 14.987 12.678 -19.130 1.00 71.56 193 TYR A O 1
ATOM 1551 N N . THR A 1 194 ? 15.238 10.644 -18.194 1.00 66.69 194 THR A N 1
ATOM 1552 C CA . THR A 1 194 ? 16.662 10.521 -18.536 1.00 66.69 194 THR A CA 1
ATOM 1553 C C . THR A 1 194 ? 16.856 10.348 -20.046 1.00 66.69 194 THR A C 1
ATOM 1555 O O . THR A 1 194 ? 17.700 11.022 -20.637 1.00 66.69 194 THR A O 1
ATOM 1558 N N . GLN A 1 195 ? 15.990 9.572 -20.713 1.00 64.94 195 GLN A N 1
ATOM 1559 C CA . GLN A 1 195 ? 16.033 9.362 -22.165 1.00 64.94 195 GLN A CA 1
ATOM 1560 C C . GLN A 1 195 ? 15.815 10.651 -22.976 1.00 64.94 195 GLN A C 1
ATOM 1562 O O . GLN A 1 195 ? 16.463 10.845 -24.006 1.00 64.94 195 GLN A O 1
ATOM 1567 N N . ALA A 1 196 ? 14.927 11.544 -22.531 1.00 58.97 196 ALA A N 1
ATOM 1568 C CA . ALA A 1 196 ? 14.623 12.791 -23.238 1.00 58.97 196 ALA A CA 1
ATOM 1569 C C . ALA A 1 196 ? 15.786 13.805 -23.245 1.00 58.97 196 ALA A C 1
ATOM 1571 O O . ALA A 1 196 ? 15.790 14.722 -24.063 1.00 58.97 196 ALA A O 1
ATOM 1572 N N . ARG A 1 197 ? 16.770 13.662 -22.346 1.00 58.75 197 ARG A N 1
ATOM 1573 C CA . ARG A 1 197 ? 17.844 14.649 -22.123 1.00 58.75 197 ARG A CA 1
ATOM 1574 C C . ARG A 1 197 ? 19.249 14.181 -22.519 1.00 58.75 197 ARG A C 1
ATOM 1576 O O . ARG A 1 197 ? 20.213 14.808 -22.096 1.00 58.75 197 ARG A O 1
ATOM 1583 N N . LYS A 1 198 ? 19.370 13.115 -23.326 1.00 54.56 198 LYS A N 1
ATOM 1584 C CA . LYS A 1 198 ? 20.638 12.516 -23.806 1.00 54.56 198 LYS A CA 1
ATOM 1585 C C . LYS A 1 198 ? 21.817 13.507 -23.889 1.00 54.56 198 LYS A C 1
ATOM 1587 O O . LYS A 1 198 ? 21.955 14.239 -24.865 1.00 54.56 198 LYS A O 1
ATOM 1592 N N . MET A 1 199 ? 22.722 13.438 -22.912 1.00 45.06 199 MET A N 1
ATOM 1593 C CA . MET A 1 199 ? 24.137 13.767 -23.097 1.00 45.06 199 MET A CA 1
ATOM 1594 C C . MET A 1 199 ? 24.839 12.444 -23.398 1.00 45.06 199 MET A C 1
ATOM 1596 O O . MET A 1 199 ? 24.782 11.527 -22.584 1.00 45.06 199 MET A O 1
ATOM 1600 N N . GLY A 1 200 ? 25.447 12.317 -24.579 1.00 43.75 200 GLY A N 1
ATOM 1601 C CA . GLY A 1 200 ? 26.004 11.071 -25.129 1.00 43.75 200 GLY A CA 1
ATOM 1602 C C . GLY A 1 200 ? 27.207 10.460 -24.392 1.00 43.75 200 GLY A C 1
ATOM 1603 O O . GLY A 1 200 ? 28.025 9.821 -25.040 1.00 43.75 200 GLY A O 1
ATOM 1604 N N . ALA A 1 201 ? 27.338 10.666 -23.080 1.00 42.59 201 ALA A N 1
ATOM 1605 C CA . ALA A 1 201 ? 28.498 10.271 -22.281 1.00 42.59 201 ALA A CA 1
ATOM 1606 C C . ALA A 1 201 ? 28.189 9.311 -21.115 1.00 42.59 201 ALA A C 1
ATOM 1608 O O . ALA A 1 201 ? 29.123 8.764 -20.541 1.00 42.59 201 ALA A O 1
ATOM 1609 N N . PHE A 1 202 ? 26.920 9.075 -20.767 1.00 44.69 202 PHE A N 1
ATOM 1610 C CA . PHE A 1 202 ? 26.554 8.190 -19.656 1.00 44.69 202 PHE A CA 1
ATOM 1611 C C . PHE A 1 202 ? 25.631 7.070 -20.146 1.00 44.69 202 PHE A C 1
ATOM 1613 O O . PHE A 1 202 ? 24.712 7.323 -20.919 1.00 44.69 202 PHE A O 1
ATOM 1620 N N . GLU A 1 203 ? 25.978 5.852 -19.731 1.00 48.94 203 GLU A N 1
ATOM 1621 C CA . GLU A 1 203 ? 25.474 4.512 -20.062 1.00 48.94 203 GLU A CA 1
ATOM 1622 C C . GLU A 1 203 ? 24.110 4.385 -20.772 1.00 48.94 203 GLU A C 1
ATOM 1624 O O . GLU A 1 203 ? 23.137 5.103 -20.535 1.00 48.94 203 GLU A O 1
ATOM 1629 N N . ASN A 1 204 ? 24.037 3.400 -21.669 1.00 54.75 204 ASN A N 1
ATOM 1630 C CA . ASN A 1 204 ? 22.872 3.116 -22.500 1.00 54.75 204 ASN A CA 1
ATOM 1631 C C . ASN A 1 204 ? 21.652 2.824 -21.605 1.00 54.75 204 ASN A C 1
ATOM 1633 O O . ASN A 1 204 ? 21.646 1.842 -20.883 1.00 54.75 204 ASN A O 1
ATOM 1637 N N . HIS A 1 205 ? 20.620 3.667 -21.616 1.00 54.22 205 HIS A N 1
ATOM 1638 C CA . HIS A 1 205 ? 19.517 3.620 -20.636 1.00 54.22 205 HIS A CA 1
ATOM 1639 C C . HIS A 1 205 ? 18.649 2.353 -20.729 1.00 54.22 205 HIS A C 1
ATOM 1641 O O . HIS A 1 205 ? 17.989 1.974 -19.758 1.00 54.22 205 HIS A O 1
ATOM 1647 N N . ASP A 1 206 ? 18.691 1.670 -21.876 1.00 61.69 206 ASP A N 1
ATOM 1648 C CA . ASP A 1 206 ? 18.146 0.321 -22.043 1.00 61.69 206 ASP A CA 1
ATOM 1649 C C . ASP A 1 206 ? 18.764 -0.663 -21.030 1.00 61.69 206 ASP A C 1
ATOM 1651 O O . ASP A 1 206 ? 18.101 -1.614 -20.620 1.00 61.69 206 ASP A O 1
ATOM 1655 N N . ASP A 1 207 ? 19.983 -0.392 -20.548 1.00 72.44 207 ASP A N 1
ATOM 1656 C CA . ASP A 1 207 ? 20.669 -1.154 -19.505 1.00 72.44 207 ASP A CA 1
ATOM 1657 C C . ASP A 1 207 ? 19.951 -1.073 -18.151 1.00 72.44 207 ASP A C 1
ATOM 1659 O O . ASP A 1 207 ? 19.806 -2.086 -17.475 1.00 72.44 207 ASP A O 1
ATOM 1663 N N . LEU A 1 208 ? 19.406 0.082 -17.745 1.00 75.81 208 LEU A N 1
ATOM 1664 C CA . LEU A 1 208 ? 18.683 0.182 -16.469 1.00 75.81 208 LEU A CA 1
ATOM 1665 C C . LEU A 1 208 ? 17.403 -0.664 -16.481 1.00 75.81 208 LEU A C 1
ATOM 1667 O O . LEU A 1 208 ? 17.185 -1.469 -15.572 1.00 75.81 208 LEU A O 1
ATOM 1671 N N . LEU A 1 209 ? 16.568 -0.528 -17.516 1.00 76.94 209 LEU A N 1
ATOM 1672 C CA . LEU A 1 209 ? 15.363 -1.354 -17.650 1.00 76.94 209 LEU A CA 1
ATOM 1673 C C . LEU A 1 209 ? 15.715 -2.838 -17.790 1.00 76.94 209 LEU A C 1
ATOM 1675 O O . LEU A 1 209 ? 15.033 -3.679 -17.203 1.00 76.94 209 LEU A O 1
ATOM 1679 N N . LEU A 1 210 ? 16.796 -3.167 -18.503 1.00 78.50 210 LEU A N 1
ATOM 1680 C CA . LEU A 1 210 ? 17.287 -4.534 -18.640 1.00 78.50 210 LEU A CA 1
ATOM 1681 C C . LEU A 1 210 ? 17.747 -5.119 -17.297 1.00 78.50 210 LEU A C 1
ATOM 1683 O O . LEU A 1 210 ? 17.358 -6.241 -16.974 1.00 78.50 210 LEU A O 1
ATOM 1687 N N . ARG A 1 211 ? 18.502 -4.361 -16.492 1.00 82.44 211 ARG A N 1
ATOM 1688 C CA . ARG A 1 211 ? 18.942 -4.749 -15.139 1.00 82.44 211 ARG A CA 1
ATOM 1689 C C . ARG A 1 211 ? 17.748 -4.964 -14.206 1.00 82.44 211 ARG A C 1
ATOM 1691 O O . ARG A 1 211 ? 17.679 -5.981 -13.513 1.00 82.44 211 ARG A O 1
ATOM 1698 N N . ILE A 1 212 ? 16.763 -4.060 -14.227 1.00 83.81 212 ILE A N 1
ATOM 1699 C CA . ILE A 1 212 ? 15.511 -4.198 -13.458 1.00 83.81 212 ILE A CA 1
ATOM 1700 C C . ILE A 1 212 ? 14.739 -5.449 -13.898 1.00 83.81 212 ILE A C 1
ATOM 1702 O O . ILE A 1 212 ? 14.275 -6.223 -13.057 1.00 83.81 212 ILE A O 1
ATOM 1706 N N . ARG A 1 213 ? 14.647 -5.679 -15.212 1.00 83.81 213 ARG A N 1
ATOM 1707 C CA . ARG A 1 213 ? 14.012 -6.858 -15.808 1.00 83.81 213 ARG A CA 1
ATOM 1708 C C . ARG A 1 213 ? 14.682 -8.152 -15.369 1.00 83.81 213 ARG A C 1
ATOM 1710 O O . ARG A 1 213 ? 13.997 -9.035 -14.863 1.00 83.81 213 ARG A O 1
ATOM 1717 N N . GLN A 1 214 ? 16.002 -8.248 -15.500 1.00 84.81 214 GLN A N 1
ATOM 1718 C CA . GLN A 1 214 ? 16.770 -9.420 -15.073 1.00 84.81 214 GLN A CA 1
ATOM 1719 C C . GLN A 1 214 ? 16.582 -9.704 -13.581 1.00 84.81 214 GLN A C 1
ATOM 1721 O O . GLN A 1 214 ? 16.353 -10.849 -13.194 1.00 84.81 214 GLN A O 1
ATOM 1726 N N . ARG A 1 215 ? 16.605 -8.662 -12.742 1.00 85.69 215 ARG A N 1
ATOM 1727 C CA . ARG A 1 215 ? 16.379 -8.810 -11.303 1.00 85.69 215 ARG A CA 1
ATOM 1728 C C . ARG A 1 215 ? 14.995 -9.382 -10.992 1.00 85.69 215 ARG A C 1
ATOM 1730 O O . ARG A 1 215 ? 14.910 -10.315 -10.204 1.00 85.69 215 ARG A O 1
ATOM 1737 N N . LEU A 1 216 ? 13.928 -8.850 -11.593 1.00 84.38 216 LEU A N 1
ATOM 1738 C CA . LEU A 1 216 ? 12.560 -9.308 -11.313 1.00 84.38 216 LEU A CA 1
ATOM 1739 C C . LEU A 1 216 ? 12.271 -10.716 -11.844 1.00 84.38 216 LEU A C 1
ATOM 1741 O O . LEU A 1 216 ? 11.548 -11.464 -11.187 1.00 84.38 216 LEU A O 1
ATOM 1745 N N . ILE A 1 217 ? 12.832 -11.081 -12.999 1.00 83.75 217 ILE A N 1
ATOM 1746 C CA . ILE A 1 217 ? 12.654 -12.413 -13.597 1.00 83.75 217 ILE A CA 1
ATOM 1747 C C . ILE A 1 217 ? 13.302 -13.499 -12.735 1.00 83.75 217 ILE A C 1
ATOM 1749 O O . ILE A 1 217 ? 12.703 -14.550 -12.533 1.00 83.75 217 ILE A O 1
ATOM 1753 N N . ASN A 1 218 ? 14.486 -13.227 -12.184 1.00 85.06 218 ASN A N 1
ATOM 1754 C CA . ASN A 1 218 ? 15.230 -14.188 -11.366 1.00 85.06 218 ASN A CA 1
ATOM 1755 C C . ASN A 1 218 ? 14.675 -14.346 -9.939 1.00 85.06 218 ASN A C 1
ATOM 1757 O O . ASN A 1 218 ? 15.175 -15.167 -9.171 1.00 85.06 218 ASN A O 1
ATOM 1761 N N . MET A 1 219 ? 13.672 -13.555 -9.555 1.00 84.88 219 MET A N 1
ATOM 1762 C CA . MET A 1 219 ? 13.060 -13.629 -8.234 1.00 84.88 219 MET A CA 1
ATOM 1763 C C . MET A 1 219 ? 11.837 -14.561 -8.238 1.00 84.88 219 MET A C 1
ATOM 1765 O O . MET A 1 219 ? 10.992 -14.454 -9.128 1.00 84.88 219 MET A O 1
ATOM 1769 N N . PRO A 1 220 ? 11.687 -15.440 -7.231 1.00 82.19 220 PRO A N 1
ATOM 1770 C CA . PRO A 1 220 ? 10.475 -16.236 -7.076 1.00 82.19 220 PRO A CA 1
ATOM 1771 C C . PRO A 1 220 ? 9.290 -15.355 -6.650 1.00 82.19 220 PRO A C 1
ATOM 1773 O O . PRO A 1 220 ? 9.473 -14.317 -6.015 1.00 82.19 220 PRO A O 1
ATOM 1776 N N . ASN A 1 221 ? 8.065 -15.800 -6.947 1.00 81.31 221 ASN A N 1
ATOM 1777 C CA . ASN A 1 221 ? 6.808 -15.154 -6.537 1.00 81.31 221 ASN A CA 1
ATOM 1778 C C . ASN A 1 221 ? 6.625 -13.701 -7.027 1.00 81.31 221 ASN A C 1
ATOM 1780 O O . ASN A 1 221 ? 5.924 -12.909 -6.397 1.00 81.31 221 ASN A O 1
ATOM 1784 N N . THR A 1 222 ? 7.230 -13.334 -8.158 1.00 83.81 222 THR A N 1
ATOM 1785 C CA . THR A 1 222 ? 7.134 -11.984 -8.744 1.00 83.81 222 THR A CA 1
ATOM 1786 C C . THR A 1 222 ? 6.185 -11.902 -9.935 1.00 83.81 222 THR A C 1
ATOM 1788 O O . THR A 1 222 ? 6.199 -10.910 -10.656 1.00 83.81 222 THR A O 1
ATOM 1791 N N . ASP A 1 223 ? 5.323 -12.897 -10.141 1.00 84.25 223 ASP A N 1
ATOM 1792 C CA . ASP A 1 223 ? 4.479 -13.002 -11.337 1.00 84.25 223 ASP A CA 1
ATOM 1793 C C . ASP A 1 223 ? 3.590 -11.773 -11.563 1.00 84.25 223 ASP A C 1
ATOM 1795 O O . ASP A 1 223 ? 3.470 -11.284 -12.686 1.00 84.25 223 ASP A O 1
ATOM 1799 N N . TYR A 1 224 ? 3.061 -11.195 -10.482 1.00 84.56 224 TYR A N 1
ATOM 1800 C CA . TYR A 1 224 ? 2.327 -9.932 -10.541 1.00 84.56 224 TYR A CA 1
ATOM 1801 C C . TYR A 1 224 ? 3.204 -8.759 -11.006 1.00 84.56 224 TYR A C 1
ATOM 1803 O O . TYR A 1 224 ? 2.791 -7.958 -11.841 1.00 84.56 224 TYR A O 1
ATOM 1811 N N . LEU A 1 225 ? 4.440 -8.662 -10.509 1.00 84.62 225 LEU A N 1
ATOM 1812 C CA . LEU A 1 225 ? 5.389 -7.618 -10.911 1.00 84.62 225 LEU A CA 1
ATOM 1813 C C . LEU A 1 225 ? 5.832 -7.796 -12.364 1.00 84.62 225 LEU A C 1
ATOM 1815 O O . LEU A 1 225 ? 5.958 -6.808 -13.083 1.00 84.62 225 LEU A O 1
ATOM 1819 N N . LYS A 1 226 ? 6.029 -9.046 -12.803 1.00 86.12 226 LYS A N 1
ATOM 1820 C CA . LYS A 1 226 ? 6.373 -9.398 -14.186 1.00 86.12 226 LYS A CA 1
ATOM 1821 C C . LYS A 1 226 ? 5.315 -8.885 -15.170 1.00 86.12 226 LYS A C 1
ATOM 1823 O O . LYS A 1 226 ? 5.691 -8.335 -16.198 1.00 86.12 226 LYS A O 1
ATOM 1828 N N . LEU A 1 227 ? 4.023 -8.964 -14.830 1.00 83.69 227 LEU A N 1
ATOM 1829 C CA . LEU A 1 227 ? 2.929 -8.441 -15.667 1.00 83.69 227 LEU A CA 1
ATOM 1830 C C . LEU A 1 227 ? 3.015 -6.926 -15.883 1.00 83.69 227 LEU A C 1
ATOM 1832 O O . LEU A 1 227 ? 2.939 -6.434 -17.012 1.00 83.69 227 LEU A O 1
ATOM 1836 N N . TRP A 1 228 ? 3.214 -6.175 -14.802 1.00 81.06 228 TRP A N 1
ATOM 1837 C CA . TRP A 1 228 ? 3.377 -4.723 -14.887 1.00 81.06 228 TRP A CA 1
ATOM 1838 C C . TRP A 1 228 ? 4.670 -4.332 -15.598 1.00 81.06 228 TRP A C 1
ATOM 1840 O O . TRP A 1 228 ? 4.688 -3.384 -16.383 1.00 81.06 228 TRP A O 1
ATOM 1850 N N . LEU A 1 229 ? 5.745 -5.084 -15.362 1.00 81.38 229 LEU A N 1
ATOM 1851 C CA . LEU A 1 229 ? 7.028 -4.855 -16.004 1.00 81.38 229 LEU A CA 1
ATOM 1852 C C . LEU A 1 229 ? 6.962 -5.117 -17.511 1.00 81.38 229 LEU A C 1
ATOM 1854 O O . LEU A 1 229 ? 7.488 -4.310 -18.264 1.00 81.38 229 LEU A O 1
ATOM 1858 N N . GLN A 1 230 ? 6.267 -6.169 -17.952 1.00 81.75 230 GLN A N 1
ATOM 1859 C CA . GLN A 1 230 ? 6.051 -6.461 -19.373 1.00 81.75 230 GLN A CA 1
ATOM 1860 C C . GLN A 1 230 ? 5.343 -5.302 -20.085 1.00 81.75 230 GLN A C 1
ATOM 1862 O O . GLN A 1 230 ? 5.674 -4.967 -21.220 1.00 81.75 230 GLN A O 1
ATOM 1867 N N . SER A 1 231 ? 4.399 -4.645 -19.407 1.00 76.62 231 SER A N 1
ATOM 1868 C CA . SER A 1 231 ? 3.736 -3.453 -19.948 1.00 76.62 231 SER A CA 1
ATOM 1869 C C . SER A 1 231 ? 4.717 -2.286 -20.114 1.00 76.62 231 SER A C 1
ATOM 1871 O O . SER A 1 231 ? 4.644 -1.549 -21.094 1.00 76.62 231 SER A O 1
ATOM 1873 N N . LEU A 1 232 ? 5.674 -2.143 -19.192 1.00 74.75 232 LEU A N 1
ATOM 1874 C CA . LEU A 1 232 ? 6.726 -1.127 -19.261 1.00 74.75 232 LEU A CA 1
ATOM 1875 C C . LEU A 1 232 ? 7.769 -1.435 -20.351 1.00 74.75 232 LEU A C 1
ATOM 1877 O O . LEU A 1 232 ? 8.204 -0.531 -21.064 1.00 74.75 232 LEU A O 1
ATOM 1881 N N . THR A 1 233 ? 8.166 -2.698 -20.515 1.00 75.75 233 THR A N 1
ATOM 1882 C CA . THR A 1 233 ? 9.221 -3.116 -21.454 1.00 75.75 233 THR A CA 1
ATOM 1883 C C . THR A 1 233 ? 8.705 -3.478 -22.845 1.00 75.75 233 THR A C 1
ATOM 1885 O O . THR A 1 233 ? 9.516 -3.746 -23.724 1.00 75.75 233 THR A O 1
ATOM 1888 N N . ASN A 1 234 ? 7.394 -3.420 -23.099 1.00 73.12 234 ASN A N 1
ATOM 1889 C CA . ASN A 1 234 ? 6.765 -3.874 -24.347 1.00 73.12 234 ASN A CA 1
ATOM 1890 C C . ASN A 1 234 ? 7.447 -3.348 -25.627 1.00 73.12 234 ASN A C 1
ATOM 1892 O O . ASN A 1 234 ? 7.671 -4.098 -26.576 1.00 73.12 234 ASN A O 1
ATOM 1896 N N . LYS A 1 235 ? 7.824 -2.062 -25.661 1.00 69.12 235 LYS A N 1
ATOM 1897 C CA . LYS A 1 235 ? 8.539 -1.469 -26.804 1.00 69.12 235 LYS A CA 1
ATOM 1898 C C . LYS A 1 235 ? 9.947 -2.050 -26.974 1.00 69.12 235 LYS A C 1
ATOM 1900 O O . LYS A 1 235 ? 10.353 -2.323 -28.099 1.00 69.12 235 LYS A O 1
ATOM 1905 N N . LEU A 1 236 ? 10.669 -2.248 -25.871 1.00 66.69 236 LEU A N 1
ATOM 1906 C CA . LEU A 1 236 ? 12.015 -2.826 -25.849 1.00 66.69 236 LEU A CA 1
ATOM 1907 C C . LEU A 1 236 ? 11.991 -4.301 -26.273 1.00 66.69 236 LEU A C 1
ATOM 1909 O O . LEU A 1 236 ? 12.843 -4.741 -27.041 1.00 66.69 236 LEU A O 1
ATOM 1913 N N . ASP A 1 237 ? 10.975 -5.044 -25.836 1.00 67.19 237 ASP A N 1
ATOM 1914 C CA . ASP A 1 237 ? 10.806 -6.456 -26.178 1.00 67.19 237 ASP A CA 1
ATOM 1915 C C . ASP A 1 237 ? 10.442 -6.641 -27.664 1.00 67.19 237 ASP A C 1
ATOM 1917 O O . ASP A 1 237 ? 10.961 -7.547 -28.316 1.00 67.19 237 ASP A O 1
ATOM 1921 N N . LYS A 1 238 ? 9.624 -5.741 -28.234 1.00 67.62 238 LYS A N 1
ATOM 1922 C CA . LYS A 1 238 ? 9.286 -5.735 -29.671 1.00 67.62 238 LYS A CA 1
ATOM 1923 C C . LYS A 1 238 ? 10.437 -5.273 -30.567 1.00 67.62 238 LYS A C 1
ATOM 1925 O O . LYS A 1 238 ? 10.580 -5.789 -31.669 1.00 67.62 238 LYS A O 1
ATOM 1930 N N . ALA A 1 239 ? 11.245 -4.309 -30.122 1.00 59.38 239 ALA A N 1
ATOM 1931 C CA . ALA A 1 239 ? 12.341 -3.753 -30.919 1.00 59.38 239 ALA A CA 1
ATOM 1932 C C . ALA A 1 239 ? 13.496 -4.746 -31.137 1.00 59.38 239 ALA A C 1
ATOM 1934 O O . ALA A 1 239 ? 14.165 -4.689 -32.165 1.00 59.38 239 ALA A O 1
ATOM 1935 N N . ASN A 1 240 ? 13.713 -5.668 -30.195 1.00 55.78 240 ASN A N 1
ATOM 1936 C CA . ASN A 1 240 ? 14.872 -6.561 -30.204 1.00 55.78 240 ASN A CA 1
ATOM 1937 C C . ASN A 1 240 ? 14.619 -7.938 -30.846 1.00 55.78 240 ASN A C 1
ATOM 1939 O O . ASN A 1 240 ? 15.527 -8.766 -30.843 1.00 55.78 240 ASN A O 1
ATOM 1943 N N . ASN A 1 241 ? 13.416 -8.220 -31.377 1.00 55.88 241 ASN A N 1
ATOM 1944 C CA . ASN A 1 241 ? 13.013 -9.555 -31.873 1.00 55.88 241 ASN A CA 1
ATOM 1945 C C . ASN A 1 241 ? 13.316 -10.707 -30.885 1.00 55.88 241 ASN A C 1
ATOM 1947 O O . ASN A 1 241 ? 13.422 -11.872 -31.271 1.00 55.88 241 ASN A O 1
ATOM 1951 N N . THR A 1 242 ? 13.472 -10.395 -29.598 1.00 56.97 242 THR A N 1
ATOM 1952 C CA . THR A 1 242 ? 13.779 -11.372 -28.556 1.00 56.97 242 THR A CA 1
ATOM 1953 C C . THR A 1 242 ? 12.490 -12.028 -28.068 1.00 56.97 242 THR A C 1
ATOM 1955 O O . THR A 1 242 ? 11.524 -11.307 -27.805 1.00 56.97 242 THR A O 1
ATOM 1958 N N . PRO A 1 243 ? 12.457 -13.364 -27.886 1.00 63.84 243 PRO A N 1
ATOM 1959 C CA . PRO A 1 243 ? 11.350 -14.034 -27.213 1.00 63.84 243 PRO A CA 1
ATOM 1960 C C . PRO A 1 243 ? 11.060 -13.353 -25.875 1.00 63.84 243 PRO A C 1
ATOM 1962 O O . PRO A 1 243 ? 11.991 -12.993 -25.150 1.00 63.84 243 PRO A O 1
ATOM 1965 N N . SER A 1 244 ? 9.777 -13.160 -25.559 1.00 68.50 244 SER A N 1
ATOM 1966 C CA . SER A 1 244 ? 9.377 -12.522 -24.306 1.00 68.50 244 SER A CA 1
ATOM 1967 C C . SER A 1 244 ? 10.009 -13.278 -23.131 1.00 68.50 244 SER A C 1
ATOM 1969 O O . SER A 1 244 ? 9.783 -14.482 -23.006 1.00 68.50 244 SER A O 1
ATOM 1971 N N . PRO A 1 245 ? 10.809 -12.618 -22.276 1.00 74.50 245 PRO A N 1
ATOM 1972 C CA . PRO A 1 245 ? 11.559 -13.306 -21.227 1.00 74.50 245 PRO A CA 1
ATOM 1973 C C . PRO A 1 245 ? 10.674 -13.657 -20.017 1.00 74.50 245 PRO A C 1
ATOM 1975 O O . PRO A 1 245 ? 11.158 -14.207 -19.031 1.00 74.50 245 PRO A O 1
ATOM 1978 N N . TYR A 1 246 ? 9.384 -13.314 -20.078 1.00 81.62 246 TYR A N 1
ATOM 1979 C CA . TYR A 1 246 ? 8.401 -13.562 -19.037 1.00 81.62 246 TYR A CA 1
ATOM 1980 C C . TYR A 1 246 ? 7.756 -14.933 -19.230 1.00 81.62 246 TYR A C 1
ATOM 1982 O O . TYR A 1 246 ? 7.146 -15.231 -20.256 1.00 81.62 246 TYR A O 1
ATOM 1990 N N . ASP A 1 247 ? 7.871 -15.763 -18.205 1.00 81.25 247 ASP A N 1
ATOM 1991 C CA . ASP A 1 247 ? 7.466 -17.161 -18.214 1.00 81.25 247 ASP A CA 1
ATOM 1992 C C . ASP A 1 247 ? 6.025 -17.395 -17.748 1.00 81.25 247 ASP A C 1
ATOM 1994 O O . ASP A 1 247 ? 5.505 -18.495 -17.949 1.00 81.25 247 ASP A O 1
ATOM 1998 N N . THR A 1 248 ? 5.365 -16.389 -17.171 1.00 85.06 248 THR A N 1
ATOM 1999 C CA . THR A 1 248 ? 4.016 -16.533 -16.610 1.00 85.06 248 THR A CA 1
ATOM 2000 C C . THR A 1 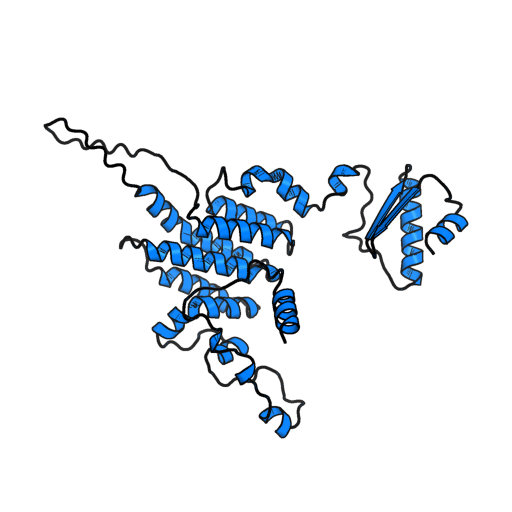248 ? 2.968 -16.736 -17.711 1.00 85.06 248 THR A C 1
ATOM 2002 O O . THR A 1 248 ? 3.071 -16.116 -18.775 1.00 85.06 248 THR A O 1
ATOM 2005 N N . PRO A 1 249 ? 1.926 -17.563 -17.486 1.00 86.56 249 PRO A N 1
ATOM 2006 C CA . PRO A 1 249 ? 0.906 -17.835 -18.502 1.00 86.56 249 PRO A CA 1
ATOM 2007 C C . PRO A 1 249 ? 0.266 -16.562 -19.062 1.00 86.56 249 PRO A C 1
ATOM 2009 O O . PRO A 1 249 ? 0.135 -16.405 -20.271 1.00 86.56 249 PRO A O 1
ATOM 2012 N N . LEU A 1 250 ? -0.061 -15.597 -18.200 1.00 85.19 250 LEU A N 1
ATOM 2013 C CA . LEU A 1 250 ? -0.674 -14.349 -18.645 1.00 85.19 250 LEU A CA 1
ATOM 2014 C C . LEU A 1 250 ? 0.313 -13.471 -19.438 1.00 85.19 250 LEU A C 1
ATOM 2016 O O . LEU A 1 250 ? -0.082 -12.891 -20.447 1.00 85.19 250 LEU A O 1
ATOM 2020 N N . CYS A 1 251 ? 1.603 -13.442 -19.079 1.00 83.81 251 CYS A N 1
ATOM 2021 C CA . CYS A 1 251 ? 2.607 -12.750 -19.887 1.00 83.81 251 CYS A CA 1
ATOM 2022 C C . CYS A 1 251 ? 2.800 -13.390 -21.267 1.00 83.81 251 CYS A C 1
ATOM 2024 O O . CYS A 1 251 ? 2.917 -12.676 -22.266 1.00 83.81 251 CYS A O 1
ATOM 2026 N N . ARG A 1 252 ? 2.792 -14.726 -21.350 1.00 84.00 252 ARG A N 1
ATOM 2027 C CA . ARG A 1 252 ? 2.849 -15.446 -22.632 1.00 84.00 252 ARG A CA 1
ATOM 2028 C C . ARG A 1 252 ? 1.651 -15.104 -23.511 1.00 84.00 252 ARG A C 1
ATOM 2030 O O . ARG A 1 252 ? 1.829 -14.840 -24.698 1.00 84.00 252 ARG A O 1
ATOM 2037 N N . LEU A 1 253 ? 0.460 -15.032 -22.917 1.00 84.19 253 LEU A N 1
ATOM 2038 C CA . LEU A 1 253 ? -0.755 -14.645 -23.628 1.00 84.19 253 LEU A CA 1
ATOM 2039 C C . LEU A 1 253 ? -0.662 -13.213 -24.176 1.00 84.19 253 LEU A C 1
ATOM 2041 O O . LEU A 1 253 ? -0.998 -12.978 -25.336 1.00 84.19 253 LEU A O 1
ATOM 2045 N N . VAL A 1 254 ? -0.149 -12.268 -23.378 1.00 79.88 254 VAL A N 1
ATOM 2046 C CA . VAL A 1 254 ? 0.103 -10.878 -23.806 1.00 79.88 254 VAL A CA 1
ATOM 2047 C C . VAL A 1 254 ? 1.123 -10.818 -24.950 1.00 79.88 254 VAL A C 1
ATOM 2049 O O . VAL A 1 254 ? 0.959 -10.027 -25.877 1.00 79.88 254 VAL A O 1
ATOM 2052 N N . ALA A 1 255 ? 2.131 -11.694 -24.942 1.00 77.75 255 ALA A N 1
ATOM 2053 C CA . ALA A 1 255 ? 3.099 -11.836 -26.031 1.00 77.75 255 ALA A CA 1
ATOM 2054 C C . ALA A 1 255 ? 2.522 -12.518 -27.293 1.00 77.75 255 ALA A C 1
ATOM 2056 O O . ALA A 1 255 ? 3.226 -12.652 -28.292 1.00 77.75 255 ALA A O 1
ATOM 2057 N N . GLY A 1 256 ? 1.256 -12.950 -27.271 1.00 77.75 256 GLY A N 1
ATOM 2058 C CA . GLY A 1 256 ? 0.601 -13.635 -28.386 1.00 77.75 256 GLY A CA 1
ATOM 2059 C C . GLY A 1 256 ? 0.944 -15.121 -28.504 1.00 77.75 256 GLY A C 1
ATOM 2060 O O . GLY A 1 256 ? 0.621 -15.736 -29.520 1.00 77.75 256 GLY A O 1
ATOM 2061 N N . LEU A 1 257 ? 1.582 -15.707 -27.488 1.00 79.50 257 LEU A N 1
ATOM 2062 C CA . LEU A 1 257 ? 1.863 -17.138 -27.434 1.00 79.50 257 LEU A CA 1
ATOM 2063 C C . LEU A 1 257 ? 0.611 -17.904 -26.994 1.00 79.50 257 LEU A C 1
ATOM 2065 O O . LEU A 1 257 ? -0.130 -17.465 -26.113 1.00 79.50 257 LEU A O 1
ATOM 2069 N N . GLN A 1 258 ? 0.395 -19.077 -27.589 1.00 77.06 258 GLN A N 1
ATOM 2070 C CA . GLN A 1 258 ? -0.641 -19.999 -27.130 1.00 77.06 258 GLN A CA 1
ATOM 2071 C C . GLN A 1 258 ? -0.257 -20.544 -25.753 1.00 77.06 258 GLN A C 1
ATOM 2073 O O . GLN A 1 258 ? 0.851 -21.045 -25.561 1.00 77.06 258 GLN A O 1
ATOM 2078 N N . THR A 1 259 ? -1.160 -20.411 -24.785 1.00 79.88 259 THR A N 1
ATOM 2079 C CA . THR A 1 259 ? -0.913 -20.809 -23.399 1.00 79.88 259 THR A CA 1
ATOM 2080 C C . THR A 1 259 ? -2.212 -21.213 -22.725 1.00 79.88 259 THR A C 1
ATOM 2082 O O . THR A 1 259 ? -3.255 -20.590 -22.920 1.00 79.88 259 THR A O 1
ATOM 2085 N N . GLU A 1 260 ? -2.131 -22.233 -21.882 1.00 81.88 260 GLU A N 1
ATOM 2086 C CA . GLU A 1 260 ? -3.201 -22.565 -20.951 1.00 81.88 260 GLU A CA 1
ATOM 2087 C C . GLU A 1 260 ? -3.087 -21.627 -19.745 1.00 81.88 260 GLU A C 1
ATOM 2089 O O . GLU A 1 260 ? -2.065 -21.609 -19.059 1.00 81.88 260 GLU A O 1
ATOM 2094 N N . LEU A 1 261 ? -4.099 -20.781 -19.526 1.00 83.38 261 LEU A N 1
ATOM 2095 C CA . LEU A 1 261 ? -4.116 -19.853 -18.387 1.00 83.38 261 LEU A CA 1
ATOM 2096 C C . LEU A 1 261 ? -4.452 -20.552 -17.067 1.00 83.38 261 LEU A C 1
ATOM 2098 O O . LEU A 1 261 ? -3.924 -20.186 -16.019 1.00 83.38 261 LEU A O 1
ATOM 2102 N N . TRP A 1 262 ? -5.349 -21.533 -17.124 1.00 84.75 262 TRP A N 1
ATOM 2103 C CA . TRP A 1 262 ? -5.875 -22.237 -15.964 1.00 84.75 262 TRP A CA 1
ATOM 2104 C C . TRP A 1 262 ? -5.710 -23.735 -16.142 1.00 84.75 262 TRP A C 1
ATOM 2106 O O . TRP A 1 262 ? -5.685 -24.246 -17.261 1.00 84.75 262 TRP A O 1
ATOM 2116 N N . ASN A 1 263 ? -5.662 -24.446 -15.019 1.00 85.25 263 ASN A N 1
ATOM 2117 C CA . ASN A 1 263 ? -5.790 -25.890 -15.043 1.00 85.25 263 ASN A CA 1
ATOM 2118 C C . ASN A 1 263 ? -7.230 -26.258 -15.436 1.00 85.25 263 ASN A C 1
ATOM 2120 O O . ASN A 1 263 ? -8.141 -26.184 -14.611 1.00 85.25 263 ASN A O 1
ATOM 2124 N N . ASN A 1 264 ? -7.404 -26.675 -16.689 1.00 86.94 264 ASN A N 1
ATOM 2125 C CA . ASN A 1 264 ? -8.684 -27.092 -17.258 1.00 86.94 264 ASN A CA 1
ATOM 2126 C C . ASN A 1 264 ? -8.857 -28.622 -17.280 1.00 86.94 264 ASN A C 1
ATOM 2128 O O . ASN A 1 264 ? -9.790 -29.116 -17.903 1.00 86.94 264 ASN A O 1
ATOM 2132 N N . SER A 1 265 ? -7.990 -29.388 -16.601 1.00 86.81 265 SER A N 1
ATOM 2133 C CA . SER A 1 265 ? -8.019 -30.866 -16.622 1.00 86.81 265 SER A CA 1
ATOM 2134 C C . SER A 1 265 ? -9.313 -31.488 -16.084 1.00 86.81 265 SER A C 1
ATOM 2136 O O . SER A 1 265 ? -9.627 -32.630 -16.404 1.00 86.81 265 SER A O 1
ATOM 2138 N N . TRP A 1 266 ? -10.074 -30.741 -15.283 1.00 90.06 266 TRP A N 1
ATOM 2139 C CA . TRP A 1 266 ? -11.359 -31.160 -14.722 1.00 90.06 266 TRP A CA 1
ATOM 2140 C C . TRP A 1 266 ? -12.557 -30.849 -15.636 1.00 90.06 266 TRP A C 1
ATOM 2142 O O . TRP A 1 266 ? -13.670 -31.289 -15.350 1.00 90.06 266 TRP A O 1
ATOM 2152 N N . LEU A 1 267 ? -12.358 -30.089 -16.718 1.00 88.56 267 LEU A N 1
ATOM 2153 C CA . LEU A 1 267 ? -13.415 -29.713 -17.655 1.00 88.56 267 LEU A CA 1
ATOM 2154 C C . LEU A 1 267 ? -13.572 -30.745 -18.773 1.00 88.56 267 LEU A C 1
ATOM 2156 O O . LEU A 1 267 ? -12.618 -31.371 -19.231 1.00 88.56 267 LEU A O 1
ATOM 2160 N N . VAL A 1 268 ? -14.798 -30.860 -19.282 1.00 91.44 268 VAL A N 1
ATOM 2161 C CA . VAL A 1 268 ? -15.079 -31.635 -20.496 1.00 91.44 268 VAL A CA 1
ATOM 2162 C C . VAL A 1 268 ? -14.319 -31.006 -21.680 1.00 91.44 268 VAL A C 1
ATOM 2164 O O . VAL A 1 268 ? -14.425 -29.789 -21.861 1.00 91.44 268 VAL A O 1
ATOM 2167 N N . PRO A 1 269 ? -13.619 -31.785 -22.534 1.00 86.50 269 PRO A N 1
ATOM 2168 C CA . PRO A 1 269 ? -12.757 -31.246 -23.596 1.00 86.50 269 PRO A CA 1
ATOM 2169 C C . PRO A 1 269 ? -13.446 -30.265 -24.553 1.00 86.50 269 PRO A C 1
ATOM 2171 O O . PRO A 1 269 ? -12.836 -29.298 -24.999 1.00 86.50 269 PRO A O 1
ATOM 2174 N N . VAL A 1 270 ? -14.735 -30.476 -24.838 1.00 88.62 270 VAL A N 1
ATOM 2175 C CA . VAL A 1 270 ? -15.537 -29.574 -25.683 1.00 88.62 270 VAL A CA 1
ATOM 2176 C C . VAL A 1 270 ? -15.647 -28.182 -25.057 1.00 88.62 270 VAL A C 1
ATOM 2178 O O . VAL A 1 270 ? -15.476 -27.183 -25.750 1.00 88.62 270 VAL A O 1
ATOM 2181 N N . LEU A 1 271 ? -15.880 -28.112 -23.742 1.00 84.75 271 LEU A N 1
ATOM 2182 C CA . LEU A 1 271 ? -15.961 -26.848 -23.014 1.00 84.75 271 LEU A CA 1
ATOM 2183 C C . LEU A 1 271 ? -14.581 -26.202 -22.892 1.00 84.75 271 LEU A C 1
ATOM 2185 O O . LEU A 1 271 ? -14.452 -25.013 -23.173 1.00 84.75 271 LEU A O 1
ATOM 2189 N N . ALA A 1 272 ? -13.552 -26.985 -22.559 1.00 83.19 272 ALA A N 1
ATOM 2190 C CA . ALA A 1 272 ? -12.179 -26.496 -22.437 1.00 83.19 272 ALA A CA 1
ATOM 2191 C C . ALA A 1 272 ? -11.674 -25.841 -23.738 1.00 83.19 272 ALA A C 1
ATOM 2193 O O . ALA A 1 272 ? -11.123 -24.744 -23.695 1.00 83.19 272 ALA A O 1
ATOM 2194 N N . ASN A 1 273 ? -11.939 -26.460 -24.894 1.00 82.50 273 ASN A N 1
ATOM 2195 C CA . ASN A 1 273 ? -11.541 -25.933 -26.205 1.00 82.50 273 ASN A CA 1
ATOM 2196 C C . ASN A 1 273 ? -12.370 -24.720 -26.659 1.00 82.50 273 ASN A C 1
ATOM 2198 O O . ASN A 1 273 ? -11.933 -23.974 -27.531 1.00 82.50 273 ASN A O 1
ATOM 2202 N N . SER A 1 274 ? -13.565 -24.526 -26.094 1.00 83.75 274 SER A N 1
ATOM 2203 C CA . SER A 1 274 ? -14.445 -23.395 -26.419 1.00 83.75 274 SER A CA 1
ATOM 2204 C C . SER A 1 274 ? -14.149 -22.124 -25.615 1.00 83.75 274 SER A C 1
ATOM 2206 O O . SER A 1 274 ? -14.748 -21.082 -25.881 1.00 83.75 274 SER A O 1
ATOM 2208 N N . LEU A 1 275 ? -13.246 -22.187 -24.627 1.00 81.75 275 LEU A N 1
ATOM 2209 C CA . LEU A 1 275 ? -12.918 -21.039 -23.787 1.00 81.75 275 LEU A CA 1
ATOM 2210 C C . LEU A 1 275 ? -12.246 -19.933 -24.619 1.00 81.75 275 LEU A C 1
ATOM 2212 O O . LEU A 1 275 ? -11.215 -20.186 -25.248 1.00 81.75 275 LEU A O 1
ATOM 2216 N N . PRO A 1 276 ? -12.754 -18.688 -24.584 1.00 82.44 276 PRO A N 1
ATOM 2217 C CA . PRO A 1 276 ? -12.173 -17.576 -25.327 1.00 82.44 276 PRO A CA 1
ATOM 2218 C C . PRO A 1 276 ? -10.948 -17.016 -24.585 1.00 82.44 276 PRO A C 1
ATOM 2220 O O . PRO A 1 276 ? -10.930 -15.878 -24.129 1.00 82.44 276 PRO A O 1
ATOM 2223 N N . VAL A 1 277 ? -9.888 -17.814 -24.446 1.00 81.25 277 VAL A N 1
ATOM 2224 C CA . VAL A 1 277 ? -8.671 -17.430 -23.706 1.00 81.25 277 VAL A CA 1
ATOM 2225 C C . VAL A 1 277 ? -8.059 -16.141 -24.268 1.00 81.25 277 VAL A C 1
ATOM 2227 O O . VAL A 1 277 ? -7.588 -15.285 -23.528 1.00 81.25 277 VAL A O 1
ATOM 2230 N N . GLN A 1 278 ? -8.126 -15.948 -25.582 1.00 78.44 278 GLN A N 1
ATOM 2231 C CA . GLN A 1 278 ? -7.570 -14.790 -26.273 1.00 78.44 278 GLN A CA 1
ATOM 2232 C C . GLN A 1 278 ? -8.369 -13.501 -26.032 1.00 78.44 278 GLN A C 1
ATOM 2234 O O . GLN A 1 278 ? -7.810 -12.426 -26.235 1.00 78.44 278 GLN A O 1
ATOM 2239 N N . SER A 1 279 ? -9.628 -13.574 -25.575 1.00 82.81 279 SER A N 1
ATOM 2240 C CA . SER A 1 279 ? -10.411 -12.3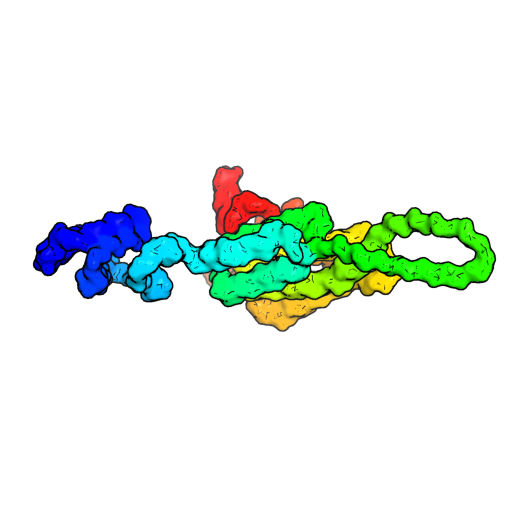79 -25.221 1.00 82.81 279 SER A CA 1
ATOM 2241 C C . SER A 1 279 ? -10.059 -11.823 -23.840 1.00 82.81 279 SER A C 1
ATOM 2243 O O . SER A 1 279 ? -10.476 -10.718 -23.510 1.00 82.81 279 SER A O 1
ATOM 2245 N N . VAL A 1 280 ? -9.287 -12.561 -23.033 1.00 83.56 280 VAL A N 1
ATOM 2246 C CA . VAL A 1 280 ? -8.816 -12.110 -21.710 1.00 83.56 280 VAL A CA 1
ATOM 2247 C C . VAL A 1 280 ? -7.879 -10.903 -21.833 1.00 83.56 280 VAL A C 1
ATOM 2249 O O . VAL A 1 280 ? -7.797 -10.084 -20.921 1.00 83.56 280 VAL A O 1
ATOM 2252 N N . VAL A 1 281 ? -7.182 -10.768 -22.965 1.00 78.81 281 VAL A N 1
ATOM 2253 C CA . VAL A 1 281 ? -6.253 -9.664 -23.219 1.00 78.81 281 VAL A CA 1
ATOM 2254 C C . VAL A 1 281 ? -6.853 -8.707 -24.240 1.00 78.81 281 VAL A C 1
ATOM 2256 O O . VAL A 1 281 ? -6.984 -9.033 -25.420 1.00 78.81 281 VAL A O 1
ATOM 2259 N N . ASN A 1 282 ? -7.136 -7.481 -23.804 1.00 79.81 282 ASN A N 1
ATOM 2260 C CA . ASN A 1 282 ? -7.468 -6.398 -24.719 1.00 79.81 282 ASN A CA 1
ATOM 2261 C C . ASN A 1 282 ? -6.191 -5.898 -25.415 1.00 79.81 282 ASN A C 1
ATOM 2263 O O . ASN A 1 282 ? -5.431 -5.113 -24.850 1.00 79.81 282 ASN A O 1
ATOM 2267 N N . LYS A 1 283 ? -5.964 -6.351 -26.653 1.00 74.19 283 LYS A N 1
ATOM 2268 C CA . LYS A 1 283 ? -4.782 -5.990 -27.453 1.00 74.19 283 LYS A CA 1
ATOM 2269 C C . LYS A 1 283 ? -4.717 -4.505 -27.814 1.00 74.19 283 LYS A C 1
ATOM 2271 O O . LYS A 1 283 ? -3.619 -3.991 -28.000 1.00 74.19 283 LYS A O 1
ATOM 2276 N N . GLU A 1 284 ? -5.860 -3.831 -27.902 1.00 71.12 284 GLU A N 1
ATOM 2277 C CA . GLU A 1 284 ? -5.943 -2.405 -28.239 1.00 71.12 284 GLU A CA 1
ATOM 2278 C C . GLU A 1 284 ? -5.559 -1.518 -27.049 1.00 71.12 284 GLU A C 1
ATOM 2280 O O . GLU A 1 284 ? -5.002 -0.439 -27.233 1.00 71.12 284 GLU A O 1
ATOM 2285 N N . ALA A 1 285 ? -5.792 -1.997 -25.823 1.00 68.69 285 ALA A N 1
ATOM 2286 C CA . ALA A 1 285 ? -5.443 -1.293 -24.591 1.00 68.69 285 ALA A CA 1
ATOM 2287 C C . ALA A 1 285 ? -3.966 -1.449 -24.180 1.00 68.69 285 ALA A C 1
ATOM 2289 O O . ALA A 1 285 ? -3.522 -0.781 -23.244 1.00 68.69 285 ALA A O 1
ATOM 2290 N N . ILE A 1 286 ? -3.194 -2.322 -24.842 1.00 67.12 286 ILE A N 1
ATOM 2291 C CA . ILE A 1 286 ? -1.770 -2.497 -24.537 1.00 67.12 286 ILE A CA 1
ATOM 2292 C C . ILE A 1 286 ? -1.014 -1.239 -24.996 1.00 67.12 286 ILE A C 1
ATOM 2294 O O . ILE A 1 286 ? -1.015 -0.944 -26.196 1.00 67.12 286 ILE A O 1
ATOM 2298 N N . PRO A 1 287 ? -0.311 -0.526 -24.095 1.00 60.66 287 PRO A N 1
ATOM 2299 C CA . PRO A 1 287 ? 0.442 0.665 -24.460 1.00 60.66 287 PRO A CA 1
ATOM 2300 C C . PRO A 1 287 ? 1.439 0.371 -25.590 1.00 60.66 287 PRO A C 1
ATOM 2302 O O . PRO A 1 287 ? 2.255 -0.554 -25.504 1.00 60.66 287 PRO A O 1
ATOM 2305 N N . GLN A 1 288 ? 1.369 1.162 -26.666 1.00 58.72 288 GLN A N 1
ATOM 2306 C CA . GLN A 1 288 ? 2.382 1.151 -27.731 1.00 58.72 288 GLN A CA 1
ATOM 2307 C C . GLN A 1 288 ? 3.684 1.831 -27.278 1.00 58.72 288 GLN A C 1
ATOM 2309 O O . GLN A 1 288 ? 4.759 1.563 -27.816 1.00 58.72 288 GLN A O 1
ATOM 2314 N N . GLU A 1 289 ? 3.590 2.684 -26.260 1.00 57.41 289 GLU A N 1
ATOM 2315 C CA . GLU A 1 289 ? 4.717 3.322 -25.592 1.00 57.41 289 GLU A CA 1
ATOM 2316 C C . GLU A 1 289 ? 5.124 2.531 -24.342 1.00 57.41 289 GLU A C 1
ATOM 2318 O O . GLU A 1 289 ? 4.291 1.884 -23.712 1.00 57.41 289 GLU A O 1
ATOM 2323 N N . SER A 1 290 ? 6.401 2.615 -23.952 1.00 57.53 290 SER A N 1
ATOM 2324 C CA . SER A 1 290 ? 6.934 2.059 -22.695 1.00 57.53 290 SER A CA 1
ATOM 2325 C C . SER A 1 290 ? 6.454 2.856 -21.483 1.00 57.53 290 SER A C 1
ATOM 2327 O O . SER A 1 290 ? 7.230 3.483 -20.764 1.00 57.53 290 SER A O 1
ATOM 2329 N N . LYS A 1 291 ? 5.138 2.880 -21.289 1.00 57.25 291 LYS A N 1
ATOM 2330 C CA . LYS A 1 291 ? 4.459 3.735 -20.334 1.00 57.25 291 LYS A CA 1
ATOM 2331 C C . LYS A 1 291 ? 3.370 2.935 -19.642 1.00 57.25 291 LYS A C 1
ATOM 2333 O O . LYS A 1 291 ? 2.433 2.459 -20.272 1.00 57.25 291 LYS A O 1
ATOM 2338 N N . ILE A 1 292 ? 3.484 2.801 -18.327 1.00 55.00 292 ILE A N 1
ATOM 2339 C CA . ILE A 1 292 ? 2.374 2.303 -17.515 1.00 55.00 292 ILE A CA 1
ATOM 2340 C C . ILE A 1 292 ? 1.374 3.458 -17.389 1.00 55.00 292 ILE A C 1
ATOM 2342 O O . ILE A 1 292 ? 1.743 4.532 -16.933 1.00 55.00 292 ILE A O 1
ATOM 2346 N N . THR A 1 293 ? 0.121 3.278 -17.788 1.00 53.69 293 THR A N 1
ATOM 2347 C CA . THR A 1 293 ? -0.933 4.264 -17.505 1.00 53.69 293 THR A CA 1
ATOM 2348 C C . THR A 1 293 ? -1.651 3.829 -16.238 1.00 53.69 293 THR A C 1
ATOM 2350 O O . THR A 1 293 ? -2.178 2.722 -16.181 1.00 53.69 293 THR A O 1
ATOM 2353 N N . ILE A 1 294 ? -1.661 4.678 -15.211 1.00 51.25 294 ILE A N 1
ATOM 2354 C CA . ILE A 1 294 ? -2.444 4.439 -13.996 1.00 51.25 294 ILE A CA 1
ATOM 2355 C C . ILE A 1 294 ? -3.510 5.515 -13.931 1.00 51.25 294 ILE A C 1
ATOM 2357 O O . ILE A 1 294 ? -3.191 6.702 -13.997 1.00 51.25 294 ILE A O 1
ATOM 2361 N N . ASN A 1 295 ? -4.768 5.109 -13.793 1.00 50.91 295 ASN A N 1
ATOM 2362 C CA . ASN A 1 295 ? -5.826 6.056 -13.500 1.00 50.91 295 ASN A CA 1
ATOM 2363 C C . ASN A 1 295 ? -5.616 6.564 -12.062 1.00 50.91 295 ASN A C 1
ATOM 2365 O O . ASN A 1 295 ? -5.704 5.805 -11.095 1.00 50.91 295 ASN A O 1
ATOM 2369 N N . GLU A 1 296 ? -5.282 7.848 -11.910 1.00 46.19 296 GLU A N 1
ATOM 2370 C CA . GLU A 1 296 ? -5.036 8.452 -10.593 1.00 46.19 296 GLU A CA 1
ATOM 2371 C C . GLU A 1 296 ? -6.268 8.337 -9.676 1.00 46.19 296 GLU A C 1
ATOM 2373 O O . GLU A 1 296 ? -6.119 8.282 -8.452 1.00 46.19 296 GLU A O 1
ATOM 2378 N N . ASN A 1 297 ? -7.464 8.201 -10.265 1.00 40.38 297 ASN A N 1
ATOM 2379 C CA . ASN A 1 297 ? -8.728 8.046 -9.553 1.00 40.38 297 ASN A CA 1
ATOM 2380 C C . ASN A 1 297 ? -9.005 6.604 -9.102 1.00 40.38 297 ASN A C 1
ATOM 2382 O O . ASN A 1 297 ? -9.725 6.427 -8.125 1.00 40.38 297 ASN A O 1
ATOM 2386 N N . THR A 1 298 ? -8.407 5.583 -9.729 1.00 41.38 298 THR A N 1
ATOM 2387 C CA . THR A 1 298 ? -8.612 4.187 -9.304 1.00 41.38 298 THR A CA 1
ATOM 2388 C C . THR A 1 298 ? -7.809 3.908 -8.038 1.00 41.38 298 THR A C 1
ATOM 2390 O O . THR A 1 298 ? -6.582 4.026 -8.017 1.00 41.38 298 THR A O 1
ATOM 2393 N N . THR A 1 299 ? -8.523 3.612 -6.954 1.00 39.00 299 THR A N 1
ATOM 2394 C CA . THR A 1 299 ? -8.010 3.448 -5.585 1.00 39.00 299 THR A CA 1
ATOM 2395 C C . THR A 1 299 ? -7.360 2.084 -5.320 1.00 39.00 299 THR A C 1
ATOM 2397 O O . THR A 1 299 ? -6.624 1.953 -4.342 1.00 39.00 299 THR A O 1
ATOM 2400 N N . ASN A 1 300 ? -7.536 1.115 -6.218 1.00 42.53 300 ASN A N 1
ATOM 2401 C CA . ASN A 1 300 ? -6.937 -0.217 -6.205 1.00 42.53 300 ASN A CA 1
ATOM 2402 C C . ASN A 1 300 ? -7.193 -0.903 -7.559 1.00 42.53 300 ASN A C 1
ATOM 2404 O O . ASN A 1 300 ? -8.089 -0.500 -8.298 1.00 42.53 300 ASN A O 1
ATOM 2408 N N . PHE A 1 301 ? -6.479 -1.997 -7.848 1.00 38.97 301 PHE A N 1
ATOM 2409 C CA . PHE A 1 301 ? -6.808 -2.896 -8.969 1.00 38.97 301 PHE A CA 1
ATOM 2410 C C . PHE A 1 301 ? -8.264 -3.403 -8.885 1.00 38.97 301 PHE A C 1
ATOM 2412 O O . PHE A 1 301 ? -8.933 -3.541 -9.902 1.00 38.97 301 PHE A O 1
ATOM 2419 N N . TYR A 1 302 ? -8.773 -3.598 -7.662 1.00 39.28 302 TYR A N 1
ATOM 2420 C CA . TYR A 1 302 ? -10.176 -3.927 -7.396 1.00 39.28 302 TYR A CA 1
ATOM 2421 C C . TYR A 1 302 ? -11.140 -2.813 -7.814 1.00 39.28 302 TYR A C 1
ATOM 2423 O O . TYR A 1 302 ? -12.142 -3.107 -8.452 1.00 39.28 302 TYR A O 1
ATOM 2431 N N . ASP A 1 303 ? -10.805 -1.551 -7.548 1.00 36.62 303 ASP A N 1
ATOM 2432 C CA . ASP A 1 303 ? -11.680 -0.422 -7.882 1.00 36.62 303 ASP A CA 1
ATOM 2433 C C . ASP A 1 303 ? -11.688 -0.150 -9.392 1.00 36.62 303 ASP A C 1
ATOM 2435 O O . ASP A 1 303 ? -12.718 0.204 -9.947 1.00 36.62 303 ASP A O 1
ATOM 2439 N N . ALA A 1 304 ? -10.570 -0.397 -10.086 1.00 38.22 304 ALA A N 1
ATOM 2440 C CA . ALA A 1 304 ? -10.516 -0.338 -11.547 1.00 38.22 304 ALA A CA 1
ATOM 2441 C C . ALA A 1 304 ? -11.389 -1.420 -12.212 1.00 38.22 304 ALA A C 1
ATOM 2443 O O . ALA A 1 304 ? -12.012 -1.156 -13.238 1.00 38.22 304 ALA A O 1
ATOM 2444 N N . ILE A 1 305 ? -11.455 -2.622 -11.625 1.00 36.91 305 ILE A N 1
ATOM 2445 C CA . ILE A 1 305 ? -12.383 -3.680 -12.054 1.00 36.91 305 ILE A CA 1
ATOM 2446 C C . ILE A 1 305 ? -13.825 -3.288 -11.719 1.00 36.91 305 ILE A C 1
ATOM 2448 O O . ILE A 1 305 ? -14.708 -3.489 -12.541 1.00 36.91 305 ILE A O 1
ATOM 2452 N N . GLU A 1 306 ? -14.078 -2.701 -10.549 1.00 33.16 306 GLU A N 1
ATOM 2453 C CA . GLU A 1 306 ? -15.418 -2.266 -10.146 1.00 33.16 306 GLU A CA 1
ATOM 2454 C C . GLU A 1 306 ? -15.947 -1.124 -11.033 1.00 33.16 306 GLU A C 1
ATOM 2456 O O . GLU A 1 306 ? -17.111 -1.142 -11.425 1.00 33.16 306 GLU A O 1
ATOM 2461 N N . ASP A 1 307 ? -15.092 -0.177 -11.423 1.00 36.62 307 ASP A N 1
ATOM 2462 C CA . ASP A 1 307 ? -15.416 0.898 -12.368 1.00 36.62 307 ASP A CA 1
ATOM 2463 C C . ASP A 1 307 ? -15.607 0.365 -13.801 1.00 36.62 307 ASP A C 1
ATOM 2465 O O . ASP A 1 307 ? -16.515 0.796 -14.518 1.00 36.62 307 ASP A O 1
ATOM 2469 N N . ALA A 1 308 ? -14.801 -0.619 -14.218 1.00 35.41 308 ALA A N 1
ATOM 2470 C CA . ALA A 1 308 ? -14.976 -1.312 -15.496 1.00 35.41 308 ALA A CA 1
ATOM 2471 C C . ALA A 1 308 ? -16.271 -2.146 -15.535 1.00 35.41 308 ALA A C 1
ATOM 2473 O O . ALA A 1 308 ? -16.926 -2.217 -16.568 1.00 35.41 308 ALA A O 1
ATOM 2474 N N . LEU A 1 309 ? -16.679 -2.738 -14.409 1.00 36.22 309 LEU A N 1
ATOM 2475 C CA . LEU A 1 309 ? -17.934 -3.486 -14.285 1.00 36.22 309 LEU A CA 1
ATOM 2476 C C . LEU A 1 309 ? -19.157 -2.570 -14.174 1.00 36.22 309 LEU A C 1
ATOM 2478 O O . LEU A 1 309 ? -20.235 -2.966 -14.593 1.00 36.22 309 LEU A O 1
ATOM 2482 N N . LYS A 1 310 ? -19.005 -1.354 -13.635 1.00 35.75 310 LYS A N 1
ATOM 2483 C CA . LYS A 1 310 ? -20.068 -0.329 -13.587 1.00 35.75 310 LYS A CA 1
ATOM 2484 C C . LYS A 1 310 ? -20.292 0.392 -14.919 1.00 35.75 310 LYS A C 1
ATOM 2486 O O . LYS A 1 310 ? -21.276 1.114 -15.044 1.00 35.75 310 LYS A O 1
ATOM 2491 N N . SER A 1 311 ? -19.369 0.257 -15.871 1.00 36.53 311 SER A N 1
ATOM 2492 C CA . SER A 1 311 ? -19.469 0.849 -17.214 1.00 36.53 311 SER A CA 1
ATOM 2493 C C . SER A 1 311 ? -19.929 -0.139 -18.296 1.00 36.53 311 SER A C 1
ATOM 2495 O O . SER A 1 311 ? -20.085 0.268 -19.449 1.00 36.53 311 SER A O 1
ATOM 2497 N N . LEU A 1 312 ? -20.178 -1.396 -17.915 1.00 33.66 312 LEU A N 1
ATOM 2498 C CA . LEU A 1 312 ? -20.900 -2.422 -18.678 1.00 33.66 312 LEU A CA 1
ATOM 2499 C C . LEU A 1 312 ? -22.392 -2.408 -18.323 1.00 33.66 312 LEU A C 1
ATOM 2501 O O . LEU A 1 312 ? -23.196 -2.666 -19.245 1.00 33.66 312 LEU A O 1
#

Secondary structure (DSSP, 8-state):
-HHHHHHHTT--SSEEEEEETTEEEEEES-HHHHHHHHHHHHHHHHHTT----TTT----S-TTTTTS-HHHHHHHHTHHHHTSSSS-HHHHHHHHHHHHHHSTT-HHHHHHHHHHHHHHHTT----------------SS----------HHHHHHHHHHHHHHHHHHHHHHHH-GGGHHHHHHHHHHHHHHHHTT--TTS--THHHHHHHHHHHHTSTT-HHHHHHHHHHHHHHHHHTTPPP---SHHHHHHTT-----S--TTS-HHHHHH--GGGGS-SSSS-SSS-----TT--SHHHHHHHHHHT-

Foldseek 3Di:
DLQVLCVVVVNDDFKDWDDDPPDIDIDGPDPVVVVVSVVSVQVVQVVVVHGDDPVLDDDDPPPPQVVDDPLVSVCVVCVVLQVLPPDFLLSLLVVLLVSCVVPPQDLCSLVSLVSSVVCLVVVNRDDPPPPPPPPPPPDPDDDDDDDDPDPPPVLVVLLVCLLVSLVSLCSSLVRHVFCNLSSVQSNLSSLVVNVVDDPPPDDDSVVSLVVSQVVLLPDPPSLSVLVSSCLLCVLVCVVPVDDNSRDQQVSCLLVVHDGDNDPCVVPDVVVSVPDPPNVVDDNVPRDPHSHRDDDSPQSTPVSVVVVVVVVD

pLDDT: mean 74.56, std 18.77, range [29.7, 94.69]

Radius of gyration: 27.66 Å; chains: 1; bounding box: 75×73×69 Å

Sequence (312 aa):
LLHEALEREGITQGYEVLRYRDDYRIFCNNSNQLERISYILQQVLESLGLRMNTDKTRITDDVVTNSIKPDKLYILEHAPVIDGKQHNLQKHLLYVLQFARKFPNSGQLRSLLCRIHKRVMNGDYGEKLTHVLTVILMDEDSTTSKKAEDKLPDIITIIGNADAMAAIALQIAIENMPVAHYALRIIGDIVSYTQARKMGAFENHDDLLLRIRQRLINMPNTDYLKLWLQSLTNKLDKANNTPSPYDTPLCRLVAGLQTELWNNSWLVPVLANSLPVQSVVNKEAIPQESKITINENTTNFYDAIEDALKSL